Protein AF-A0A2V6F027-F1 (afdb_monomer_lite)

Sequence (253 aa):
MALLVPIPQLTQDGKSSSVLVSEKLITLSCSPVTFADGTPLTILNQPAATFLVYRLLPGGIQQVLDTAAKAWVSPSPSVAPQNLFWNDKENSWQAVIVAIGNKDNSTPAQDIFATSSLTGFPKYAAQCFFTGKDANGAPQSGQSLLSSPVMILAAGQNNLAGLTMDPQPPDPTSAKEIRIFLKNSALVEQGQVMILQDGAGFHVQLVAGGSTVVLSSGGEIVLSPSNGQPVQVNGDIAVSGRVLVGGVQVSVP

Radius of gyration: 27.53 Å; chains: 1; boundin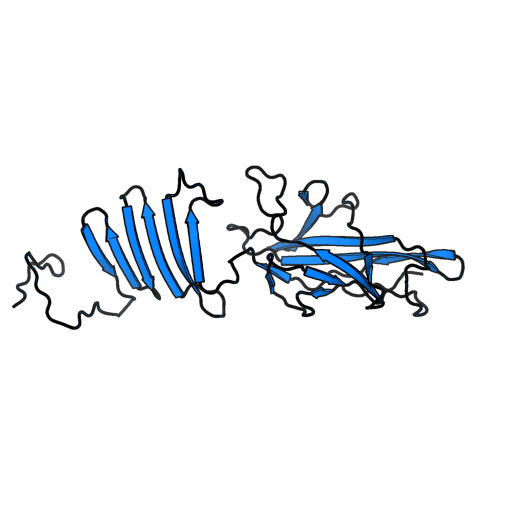g box: 64×39×87 Å

Secondary structure (DSSP, 8-state):
---B-PPPEEEETTEE-SEEETTSPEEEE----B-TTS-B--GGG--EEEEEEEEE-GGG-EEEEETTTTEEE---TTSPPEEPEEETTTTEEEEEE--SS-B-SSSS--BTTPPBTTTBS-EEEEEEEEEEE-TT--EEEEEPPPPPPEEEEPTTTT-SEEEEEESSS--TTT--EEEEEEE-TTS-EEEEEEEEEETTEEEEEEEETTEEEEEETTS-EEEEPPTTPPP---S----SS-EEETTEEE---

pLDDT: mean 88.58, std 8.63, range [48.69, 98.06]

Foldseek 3Di:
DAKDKEAKAWDFPPDGDQEAELQGKIKIWTDQIADPVRHGDAVVQVKFKFKWKWWAFPPRQIWIQQPVQQDTHHDDPPRDTHGWDADPVVRTTMDIDRQPPSWHPDVVTDRSQDADPVGGFIWMWMKMKMWGADPVRDIHIYIYDIHDTHTYHYPPLQPQWDWDWPDPVDDPVDTFKIKTFGHDPVSHTQWIWMWGQDPQGTKIWTDGPQWIWIQGPVRDIDTGGHPPDDDDDDDDDDDPDFDADVNHTDDDD

Structure (mmCIF, N/CA/C/O backbone):
data_AF-A0A2V6F027-F1
#
_entry.id   AF-A0A2V6F027-F1
#
loop_
_atom_site.group_PDB
_atom_site.id
_atom_site.type_symbol
_atom_site.label_atom_id
_atom_site.label_alt_id
_atom_site.label_comp_id
_atom_site.label_asym_id
_atom_site.label_entity_id
_atom_site.label_seq_id
_atom_site.pdbx_PDB_ins_code
_atom_site.Cartn_x
_atom_site.Cartn_y
_atom_site.Cartn_z
_atom_site.occupancy
_atom_site.B_iso_or_equiv
_atom_site.auth_seq_id
_atom_site.auth_comp_id
_atom_site.auth_asym_id
_atom_site.auth_atom_id
_atom_site.pdbx_PDB_model_num
ATOM 1 N N . MET A 1 1 ? -13.457 -5.503 34.238 1.00 61.69 1 MET A N 1
ATOM 2 C CA . MET A 1 1 ? -13.203 -6.676 33.377 1.00 61.69 1 MET A CA 1
ATOM 3 C C . MET A 1 1 ? -12.902 -6.197 31.968 1.00 61.69 1 MET A C 1
ATOM 5 O O . MET A 1 1 ? -13.610 -5.347 31.460 1.00 61.69 1 MET A O 1
ATOM 9 N N . ALA A 1 2 ? -11.841 -6.697 31.342 1.00 90.06 2 ALA A N 1
ATOM 10 C CA . ALA A 1 2 ? -11.422 -6.183 30.040 1.00 90.06 2 ALA A CA 1
ATOM 11 C C . ALA A 1 2 ? -12.464 -6.461 28.938 1.00 90.06 2 ALA A C 1
ATOM 13 O O . ALA A 1 2 ? -13.113 -7.507 28.943 1.00 90.06 2 ALA A O 1
ATOM 14 N N . LEU A 1 3 ? -12.597 -5.526 27.997 1.00 95.56 3 LEU A N 1
ATOM 15 C CA . LEU A 1 3 ? -13.298 -5.759 26.736 1.00 95.56 3 LEU A CA 1
ATOM 16 C C . LEU A 1 3 ? -12.494 -6.757 25.895 1.00 95.56 3 LEU A C 1
ATOM 18 O O . LEU A 1 3 ? -11.267 -6.658 25.801 1.00 95.56 3 LEU A O 1
ATOM 22 N N . LEU A 1 4 ? -13.189 -7.684 25.246 1.00 96.31 4 LEU A N 1
ATOM 23 C CA . LEU A 1 4 ? -12.623 -8.575 24.244 1.00 96.31 4 LEU A CA 1
ATOM 24 C C . LEU A 1 4 ? -12.692 -7.874 22.887 1.00 96.31 4 LEU A C 1
ATOM 26 O O . LEU A 1 4 ? -13.771 -7.684 22.323 1.00 96.31 4 LEU A O 1
ATOM 30 N N . VAL A 1 5 ? -11.527 -7.469 22.382 1.00 96.94 5 VAL A N 1
ATOM 31 C CA . VAL A 1 5 ? -11.389 -6.774 21.098 1.00 96.94 5 VAL A CA 1
ATOM 32 C C . VAL A 1 5 ? -10.763 -7.735 20.078 1.00 96.94 5 VAL A C 1
ATOM 34 O O . VAL A 1 5 ? -9.673 -8.255 20.331 1.00 96.94 5 VAL A O 1
ATOM 37 N N . PRO A 1 6 ? -11.416 -7.993 18.931 1.00 95.81 6 PRO A N 1
ATOM 38 C CA . PRO A 1 6 ? -10.922 -8.944 17.944 1.00 95.81 6 PRO A CA 1
ATOM 39 C C . PRO A 1 6 ? -9.723 -8.381 17.178 1.00 95.81 6 PRO A C 1
ATOM 41 O O . PRO A 1 6 ? -9.478 -7.173 17.165 1.00 95.81 6 PRO A O 1
ATOM 44 N N . ILE A 1 7 ? -8.990 -9.265 16.497 1.00 97.31 7 ILE A N 1
ATOM 45 C CA . ILE A 1 7 ? -7.919 -8.860 15.580 1.00 97.31 7 ILE A CA 1
ATOM 46 C C . ILE A 1 7 ? -8.538 -8.046 14.433 1.00 97.31 7 ILE A C 1
ATOM 48 O O . ILE A 1 7 ? -9.396 -8.584 13.723 1.00 97.31 7 ILE A O 1
ATOM 52 N N . PRO A 1 8 ? -8.108 -6.793 14.202 1.00 97.31 8 PRO A N 1
ATOM 53 C CA . PRO A 1 8 ? -8.717 -5.949 13.188 1.00 97.31 8 PRO A CA 1
ATOM 54 C C . PRO A 1 8 ? -8.444 -6.476 11.784 1.00 97.31 8 PRO A C 1
ATOM 56 O O . PRO A 1 8 ? -7.415 -7.109 11.532 1.00 97.31 8 PRO A O 1
ATOM 59 N N . GLN A 1 9 ? -9.347 -6.179 10.856 1.00 96.25 9 GLN A N 1
ATOM 60 C CA . GLN A 1 9 ? -9.227 -6.576 9.455 1.00 96.25 9 GLN A CA 1
ATOM 61 C C . GLN A 1 9 ? -9.137 -5.342 8.563 1.00 96.25 9 GLN A C 1
ATOM 63 O O . GLN A 1 9 ? -9.987 -4.458 8.642 1.00 96.25 9 GLN A O 1
ATOM 68 N N . LEU A 1 10 ? -8.115 -5.305 7.708 1.00 96.69 10 LEU A N 1
ATOM 69 C CA . LEU A 1 10 ? -7.984 -4.330 6.629 1.00 96.69 10 LEU A CA 1
ATOM 70 C C . LEU A 1 10 ? -8.488 -4.974 5.341 1.00 96.69 10 LEU A C 1
ATOM 72 O O . LEU A 1 10 ? -7.982 -6.012 4.913 1.00 96.69 10 LEU A O 1
ATOM 76 N N . THR A 1 11 ? -9.499 -4.363 4.741 1.00 95.81 11 THR A N 1
ATOM 77 C CA . THR A 1 11 ? -10.170 -4.884 3.551 1.00 95.81 11 THR A CA 1
ATOM 78 C C . THR A 1 11 ? -10.344 -3.795 2.509 1.00 95.81 11 THR A C 1
ATOM 80 O O . THR A 1 11 ? -10.339 -2.605 2.817 1.00 95.81 11 THR A O 1
ATOM 83 N N . GLN A 1 12 ? -10.510 -4.204 1.260 1.00 94.50 12 GLN A N 1
ATOM 84 C CA . GLN A 1 12 ? -10.795 -3.309 0.150 1.00 94.50 12 GLN A CA 1
ATOM 85 C C . GLN A 1 12 ? -11.801 -4.000 -0.767 1.00 94.50 12 GLN A C 1
ATOM 87 O O . GLN A 1 12 ? -11.662 -5.191 -1.048 1.00 94.50 12 GLN A O 1
ATOM 92 N N . ASP A 1 13 ? -12.852 -3.285 -1.170 1.00 91.62 13 ASP A N 1
ATOM 93 C CA . ASP A 1 13 ? -13.991 -3.854 -1.907 1.00 91.62 13 ASP A CA 1
ATOM 94 C C . ASP A 1 13 ? -14.597 -5.098 -1.207 1.00 91.62 13 ASP A C 1
ATOM 96 O O . ASP A 1 13 ? -14.973 -6.080 -1.849 1.00 91.62 13 ASP A O 1
ATOM 100 N N . GLY A 1 14 ? -14.627 -5.086 0.133 1.00 88.25 14 GLY A N 1
ATOM 101 C CA . GLY A 1 14 ? -15.153 -6.177 0.963 1.00 88.25 14 GLY A CA 1
ATOM 102 C C . GLY A 1 14 ? -14.272 -7.431 1.036 1.00 88.25 14 GLY A C 1
ATOM 103 O O . GLY A 1 14 ? -14.725 -8.464 1.524 1.00 88.25 14 GLY A O 1
ATOM 104 N N . LYS A 1 15 ? -13.025 -7.378 0.548 1.00 89.81 15 LYS A N 1
ATOM 105 C CA . LYS A 1 15 ? -12.100 -8.521 0.540 1.00 89.81 15 LYS A CA 1
ATOM 106 C C . LYS A 1 15 ? -10.840 -8.234 1.350 1.00 89.81 15 LYS A C 1
ATOM 108 O O . LYS A 1 15 ? -10.238 -7.169 1.214 1.00 89.81 15 LYS A O 1
ATOM 113 N N . SER A 1 16 ? -10.414 -9.210 2.148 1.00 90.00 16 SER A N 1
ATOM 114 C CA . SER A 1 16 ? -9.088 -9.210 2.773 1.00 90.00 16 SER A CA 1
ATOM 115 C C . SER A 1 16 ? -8.024 -9.585 1.743 1.00 90.00 16 SER A C 1
ATOM 117 O O . SER A 1 16 ? -8.219 -10.494 0.936 1.00 90.00 16 SER A O 1
ATOM 119 N N . SER A 1 17 ? -6.884 -8.904 1.782 1.00 89.12 17 SER A N 1
ATOM 120 C CA . SER A 1 17 ? -5.735 -9.185 0.921 1.00 89.12 17 SER A CA 1
ATOM 121 C C . SER A 1 17 ? -4.448 -8.799 1.640 1.00 89.12 17 SER A C 1
ATOM 123 O O . SER A 1 17 ? -4.431 -7.856 2.428 1.00 89.12 17 SER A O 1
ATOM 125 N N . SER A 1 18 ? -3.355 -9.502 1.346 1.00 89.00 18 SER A N 1
ATOM 126 C CA . SER A 1 18 ? -2.011 -9.107 1.786 1.00 89.00 18 SER A CA 1
ATOM 127 C C . SER A 1 18 ? -1.456 -7.918 0.992 1.00 89.00 18 SER A C 1
ATOM 129 O O . SER A 1 18 ? -0.445 -7.341 1.390 1.00 89.00 18 SER A O 1
ATOM 131 N N . VAL A 1 19 ? -2.112 -7.548 -0.113 1.00 89.00 19 VAL A N 1
ATOM 132 C CA . VAL A 1 19 ? -1.766 -6.420 -0.984 1.00 89.00 19 VAL A CA 1
ATOM 133 C C . VAL A 1 19 ? -3.026 -5.614 -1.302 1.00 89.00 19 VAL A C 1
ATOM 135 O O . VAL A 1 19 ? -3.991 -6.142 -1.857 1.00 89.00 19 VAL A O 1
ATOM 138 N N . LEU A 1 20 ? -3.001 -4.334 -0.955 1.00 91.75 20 LEU A N 1
ATOM 139 C CA . LEU A 1 20 ? -4.036 -3.331 -1.195 1.00 91.75 20 LEU A CA 1
ATOM 140 C C . LEU A 1 20 ? -3.488 -2.261 -2.148 1.00 91.75 20 LEU A C 1
ATOM 142 O O . LEU A 1 20 ? -2.278 -2.193 -2.374 1.00 91.75 20 LEU A O 1
ATOM 146 N N . VAL A 1 21 ? -4.357 -1.420 -2.711 1.00 89.88 21 VAL A N 1
ATOM 147 C CA . VAL A 1 21 ? -3.935 -0.340 -3.625 1.00 89.88 21 VAL A CA 1
ATOM 148 C C . VAL A 1 21 ? -4.387 1.011 -3.096 1.00 89.88 21 VAL A C 1
ATOM 150 O O . VAL A 1 21 ? -5.512 1.149 -2.622 1.00 89.88 21 VAL A O 1
ATOM 153 N N . SER A 1 22 ? -3.517 2.017 -3.173 1.00 89.12 22 SER A N 1
ATOM 154 C CA . SER A 1 22 ? -3.757 3.315 -2.537 1.00 89.12 22 SER A CA 1
ATOM 155 C C . SER A 1 22 ? -4.905 4.108 -3.162 1.00 89.12 22 SER A C 1
ATOM 157 O O . SER A 1 22 ? -5.485 4.967 -2.502 1.00 89.12 22 SER A O 1
ATOM 159 N N . GLU A 1 23 ? -5.249 3.797 -4.414 1.00 87.06 23 GLU A N 1
ATOM 160 C CA . GLU A 1 23 ? -6.291 4.448 -5.216 1.00 87.06 23 GLU A CA 1
ATOM 161 C C . GLU A 1 23 ? -7.721 4.118 -4.760 1.00 87.06 23 GLU A C 1
ATOM 163 O O . GLU A 1 23 ? -8.673 4.735 -5.236 1.00 87.06 23 GLU A O 1
ATOM 168 N N . LYS A 1 24 ? -7.900 3.149 -3.853 1.00 90.75 24 LYS A N 1
ATOM 169 C CA . LYS A 1 24 ? -9.213 2.776 -3.314 1.00 90.75 24 LYS A CA 1
ATOM 170 C C . LYS A 1 24 ? -9.271 2.955 -1.801 1.00 90.75 24 LYS A C 1
ATOM 172 O O . LYS A 1 24 ? -8.257 3.014 -1.111 1.00 90.75 24 LYS A O 1
ATOM 177 N N . LEU A 1 25 ? -10.497 3.010 -1.288 1.00 93.31 25 LEU A N 1
ATOM 178 C CA . LEU A 1 25 ? -10.761 3.083 0.144 1.00 93.31 25 LEU A CA 1
ATOM 179 C C . LEU A 1 25 ? -10.387 1.764 0.824 1.00 93.31 25 LEU A C 1
ATOM 181 O O . LEU A 1 25 ? -10.873 0.702 0.435 1.00 93.31 25 LEU A O 1
ATOM 185 N N . ILE A 1 26 ? -9.574 1.845 1.875 1.00 95.62 26 ILE A N 1
ATOM 186 C CA . ILE A 1 26 ? -9.247 0.703 2.726 1.00 95.62 26 ILE A CA 1
ATOM 187 C C . ILE A 1 26 ? -10.151 0.771 3.956 1.00 95.62 26 ILE A C 1
ATOM 189 O O . ILE A 1 26 ? -10.114 1.739 4.710 1.00 95.62 26 ILE A O 1
ATOM 193 N N . THR A 1 27 ? -10.967 -0.255 4.165 1.00 96.94 27 THR A N 1
ATOM 194 C CA . THR A 1 27 ? -11.848 -0.360 5.331 1.00 96.94 27 THR A CA 1
ATOM 195 C C . THR A 1 27 ? -11.138 -1.126 6.436 1.00 96.94 27 THR A C 1
ATOM 197 O O . THR A 1 27 ? -10.736 -2.274 6.244 1.00 96.94 27 THR A O 1
ATOM 200 N N . LEU A 1 28 ? -10.998 -0.494 7.598 1.00 97.56 28 LEU A N 1
ATOM 201 C CA . LEU A 1 28 ? -10.602 -1.130 8.847 1.00 97.56 28 LEU A CA 1
ATOM 202 C C . LEU A 1 28 ? -11.863 -1.556 9.597 1.00 97.56 28 LEU A C 1
ATOM 204 O O . LEU A 1 28 ? -12.716 -0.715 9.856 1.00 97.56 28 LEU A O 1
ATOM 208 N N . SER A 1 29 ? -11.960 -2.825 9.985 1.00 96.44 29 SER A N 1
ATOM 209 C CA . SER A 1 29 ? -13.024 -3.336 10.857 1.00 96.44 29 SER A CA 1
ATOM 210 C C . SER A 1 29 ? -12.442 -3.871 12.162 1.00 96.44 29 SER A C 1
ATOM 212 O O . SER A 1 29 ? -11.478 -4.640 12.144 1.00 96.44 29 SER A O 1
ATOM 214 N N . CYS A 1 30 ? -13.033 -3.472 13.290 1.00 94.69 30 CYS A N 1
ATOM 215 C CA . CYS A 1 30 ? -12.631 -3.877 14.639 1.00 94.69 30 CYS A CA 1
ATOM 216 C C . CYS A 1 30 ? -13.836 -4.471 15.390 1.00 94.69 30 CYS A C 1
ATOM 218 O O . CYS A 1 30 ? -14.246 -3.951 16.424 1.00 94.69 30 CYS A O 1
ATOM 220 N N . SER A 1 31 ? -14.497 -5.495 14.846 1.00 90.88 31 SER A N 1
ATOM 221 C CA . SER A 1 31 ? -15.742 -6.041 15.413 1.00 90.88 31 SER A CA 1
ATOM 222 C C . SER A 1 31 ? -15.902 -7.550 15.208 1.00 90.88 31 SER A C 1
ATOM 224 O O . SER A 1 31 ? -15.275 -8.097 14.302 1.00 90.88 31 SER A O 1
ATOM 226 N N . PRO A 1 32 ? -16.724 -8.228 16.037 1.00 93.12 32 PRO A N 1
ATOM 227 C CA . PRO A 1 32 ? -17.480 -7.685 17.176 1.00 93.12 32 PRO A CA 1
ATOM 228 C C . PRO A 1 32 ? -16.599 -7.446 18.413 1.00 93.12 32 PRO A C 1
ATOM 230 O O . PRO A 1 32 ? -15.760 -8.277 18.746 1.00 93.12 32 PRO A O 1
ATOM 233 N N . VAL A 1 33 ? -16.810 -6.329 19.114 1.00 96.00 33 VAL A N 1
ATOM 234 C CA . VAL A 1 33 ? -16.219 -6.081 20.443 1.00 96.00 33 VAL A CA 1
ATOM 235 C C . VAL A 1 33 ? -17.228 -6.502 21.495 1.00 96.00 33 VAL A C 1
ATOM 237 O O . VAL A 1 33 ? -18.401 -6.150 21.382 1.00 96.00 33 VAL A O 1
ATOM 240 N N . THR A 1 34 ? -16.793 -7.244 22.510 1.00 96.25 34 THR A N 1
ATOM 241 C CA . THR A 1 34 ? -17.695 -7.760 23.549 1.00 96.25 34 THR A CA 1
ATOM 242 C C . THR A 1 34 ? -17.175 -7.488 24.953 1.00 96.25 34 THR A C 1
ATOM 244 O O . THR A 1 34 ? -15.972 -7.360 25.186 1.00 96.25 34 THR A O 1
ATOM 247 N N . PHE A 1 35 ? -18.095 -7.384 25.905 1.00 94.94 35 PHE A N 1
ATOM 248 C CA . PHE A 1 35 ? -17.790 -7.512 27.324 1.00 94.94 35 PHE A CA 1
ATOM 249 C C . PHE A 1 35 ? -17.453 -8.975 27.658 1.00 94.94 35 PHE A C 1
ATOM 251 O O . PHE A 1 35 ? -17.686 -9.882 26.860 1.00 94.94 35 PHE A O 1
ATOM 258 N N . ALA A 1 36 ? -16.909 -9.224 28.851 1.00 91.94 36 ALA A N 1
ATOM 259 C CA . ALA A 1 36 ? -16.524 -10.573 29.280 1.00 91.94 36 ALA A CA 1
ATOM 260 C C . ALA A 1 36 ? -17.706 -11.563 29.361 1.00 91.94 36 ALA A C 1
ATOM 262 O O . ALA A 1 36 ? -17.497 -12.771 29.300 1.00 91.94 36 ALA A O 1
ATOM 263 N N . ASP A 1 37 ? -18.933 -11.055 29.486 1.00 90.94 37 ASP A N 1
ATOM 264 C CA . ASP A 1 37 ? -20.174 -11.834 29.470 1.00 90.94 37 ASP A CA 1
ATOM 265 C C . ASP A 1 37 ? -20.702 -12.122 28.048 1.00 90.94 37 ASP A C 1
ATOM 267 O O . ASP A 1 37 ? -21.730 -12.777 27.891 1.00 90.94 37 ASP A O 1
ATOM 271 N N . GLY A 1 38 ? -20.005 -11.647 27.009 1.00 91.56 38 GLY A N 1
ATOM 272 C CA . GLY A 1 38 ? -20.383 -11.800 25.605 1.00 91.56 38 GLY A CA 1
ATOM 273 C C . GLY A 1 38 ? -21.321 -10.714 25.071 1.00 91.56 38 GLY A C 1
ATOM 274 O O . GLY A 1 38 ? -21.604 -10.705 23.873 1.00 91.56 38 GLY A O 1
ATOM 275 N N . THR A 1 39 ? -21.777 -9.773 25.904 1.00 93.06 39 THR A N 1
ATOM 276 C CA . THR A 1 39 ? -22.620 -8.656 25.457 1.00 93.06 39 THR A CA 1
ATOM 277 C C . THR A 1 39 ? -21.843 -7.783 24.462 1.00 93.06 39 THR A C 1
ATOM 279 O O . THR A 1 39 ? -20.685 -7.451 24.730 1.00 93.06 39 THR A O 1
ATOM 282 N N . PRO A 1 40 ? -22.421 -7.383 23.315 1.00 93.25 40 PRO A N 1
ATOM 283 C CA . PRO A 1 40 ? -21.727 -6.537 22.351 1.00 93.25 40 PRO A CA 1
ATOM 284 C C . PRO A 1 40 ? -21.542 -5.112 22.878 1.00 93.25 40 PRO A C 1
ATOM 286 O O . PRO A 1 40 ? -22.452 -4.517 23.456 1.00 93.25 40 PRO A O 1
ATOM 289 N N . LEU A 1 41 ? -20.369 -4.538 22.620 1.00 94.56 41 LEU A N 1
ATOM 290 C CA . LEU A 1 41 ? -20.113 -3.120 22.829 1.00 94.56 41 LEU A CA 1
ATOM 291 C C . LEU A 1 41 ? -20.656 -2.322 21.638 1.00 94.56 41 LEU A C 1
ATOM 293 O O . LEU A 1 41 ? -20.119 -2.387 20.529 1.00 94.56 41 LEU A O 1
ATOM 297 N N . THR A 1 42 ? -21.693 -1.529 21.888 1.00 92.69 42 THR A N 1
ATOM 298 C CA . THR A 1 42 ? -22.364 -0.689 20.884 1.00 92.69 42 THR A CA 1
ATOM 299 C C . THR A 1 42 ? -22.288 0.789 21.266 1.00 92.69 42 THR A C 1
ATOM 301 O O . THR A 1 42 ? -21.777 1.148 22.329 1.00 92.69 42 THR A O 1
ATOM 304 N N . ILE A 1 43 ? -22.836 1.672 20.427 1.00 92.94 43 ILE A N 1
ATOM 305 C CA . ILE A 1 43 ? -22.930 3.113 20.715 1.00 92.94 43 ILE A CA 1
ATOM 306 C C . ILE A 1 43 ? -23.678 3.430 22.022 1.00 92.94 43 ILE A C 1
ATOM 308 O O . ILE A 1 43 ? -23.395 4.443 22.661 1.00 92.94 43 ILE A O 1
ATOM 312 N N . LEU A 1 44 ? -24.589 2.555 22.464 1.00 91.38 44 LEU A N 1
ATOM 313 C CA . LEU A 1 44 ? -25.379 2.751 23.686 1.00 91.38 44 LEU A CA 1
ATOM 314 C C . LEU A 1 44 ? -24.517 2.716 24.956 1.00 91.38 44 LEU A C 1
ATOM 316 O O . LEU A 1 44 ? -24.890 3.289 25.976 1.00 91.38 44 LEU A O 1
ATOM 320 N N . ASN A 1 45 ? -23.338 2.095 24.885 1.00 91.06 45 ASN A N 1
ATOM 321 C CA . ASN A 1 45 ? -22.406 1.963 26.003 1.00 91.06 45 ASN A CA 1
ATOM 322 C C . ASN A 1 45 ? -21.504 3.199 26.205 1.00 91.06 45 ASN A C 1
ATOM 324 O O . ASN A 1 45 ? -20.575 3.138 27.014 1.00 91.06 45 ASN A O 1
ATOM 328 N N . GLN A 1 46 ? -21.752 4.295 25.468 1.00 85.81 46 GLN A N 1
ATOM 329 C CA . GLN A 1 46 ? -20.929 5.517 25.426 1.00 85.81 46 GLN A CA 1
ATOM 330 C C . GLN A 1 46 ? -19.423 5.244 25.223 1.00 85.81 46 GLN A C 1
ATOM 332 O O . GLN A 1 46 ? -18.603 5.726 26.012 1.00 85.81 46 GLN A O 1
ATOM 337 N N . PRO A 1 47 ? -19.029 4.441 24.221 1.00 89.31 47 PRO A N 1
ATOM 338 C CA . PRO A 1 47 ? -17.641 4.039 24.087 1.00 89.31 47 PRO A CA 1
ATOM 339 C C . PRO A 1 47 ? -16.753 5.146 23.515 1.00 89.31 47 PRO A C 1
ATOM 341 O O . PRO A 1 47 ? -17.199 5.958 22.704 1.00 89.31 47 PRO A O 1
ATOM 344 N N . ALA A 1 48 ? -15.464 5.116 23.862 1.00 95.19 48 ALA A N 1
ATOM 345 C CA . ALA A 1 48 ? -14.428 5.704 23.018 1.00 95.19 48 ALA A CA 1
ATOM 346 C C . ALA A 1 48 ? -13.815 4.580 22.177 1.00 95.19 48 ALA A C 1
ATOM 348 O O . ALA A 1 48 ? -13.207 3.660 22.724 1.00 95.19 48 ALA A O 1
ATOM 349 N N . ALA A 1 49 ? -14.006 4.640 20.861 1.00 97.12 49 ALA A N 1
ATOM 350 C CA . ALA A 1 49 ? -13.521 3.650 19.907 1.00 97.12 49 ALA A CA 1
ATOM 351 C C . ALA A 1 49 ? -12.469 4.299 19.007 1.00 97.12 49 ALA A C 1
ATOM 353 O O . ALA A 1 49 ? -12.777 5.229 18.260 1.00 97.12 49 ALA A O 1
ATOM 354 N N . THR A 1 50 ? -11.224 3.838 19.090 1.00 97.88 50 THR A N 1
ATOM 355 C CA . THR A 1 50 ? -10.102 4.454 18.379 1.00 97.88 50 THR A CA 1
ATOM 356 C C . THR A 1 50 ? -9.147 3.420 17.787 1.00 97.88 50 THR A C 1
ATOM 358 O O . THR A 1 50 ? -9.220 2.230 18.094 1.00 97.88 50 THR A O 1
ATOM 361 N N . PHE A 1 51 ? -8.254 3.852 16.898 1.00 98.06 51 PHE A N 1
ATOM 362 C CA . PHE A 1 51 ? -7.255 2.995 16.273 1.00 98.06 51 PHE A CA 1
ATOM 363 C C . PHE A 1 51 ? -5.932 3.720 16.013 1.00 98.06 51 PHE A C 1
ATOM 365 O O . PHE A 1 51 ? -5.870 4.945 15.895 1.00 98.06 51 PHE A O 1
ATOM 372 N N . LEU A 1 52 ? -4.867 2.932 15.888 1.00 97.62 52 LEU A N 1
ATOM 373 C CA . LEU A 1 52 ? -3.557 3.365 15.413 1.00 97.62 52 LEU A CA 1
ATOM 374 C C . LEU A 1 52 ? -3.163 2.549 14.184 1.00 97.62 52 LEU A C 1
ATOM 376 O O . LEU A 1 52 ? -3.464 1.357 14.092 1.00 97.62 52 LEU A O 1
ATOM 380 N N . VAL A 1 53 ? -2.465 3.198 13.253 1.00 96.75 53 VAL A N 1
ATOM 381 C CA . VAL A 1 53 ? -1.849 2.546 12.093 1.00 96.75 53 VAL A CA 1
ATOM 382 C C . VAL A 1 53 ? -0.355 2.472 12.329 1.00 96.75 53 VAL A C 1
ATOM 384 O O . VAL A 1 53 ? 0.281 3.463 12.687 1.00 96.75 53 VAL A O 1
ATOM 387 N N . TYR A 1 54 ? 0.204 1.299 12.083 1.00 95.81 54 TYR A N 1
ATOM 388 C CA . TYR A 1 54 ? 1.616 1.019 12.214 1.00 95.81 54 TYR A CA 1
ATOM 389 C C . TYR A 1 54 ? 2.238 0.729 10.860 1.00 95.81 54 TYR A C 1
ATOM 391 O O . TYR A 1 54 ? 1.662 0.012 10.044 1.00 95.81 54 TYR A O 1
ATOM 399 N N . ARG A 1 55 ? 3.444 1.251 10.659 1.00 93.12 55 ARG A N 1
ATOM 400 C CA . ARG A 1 55 ? 4.356 0.887 9.582 1.00 93.12 55 ARG A CA 1
ATOM 401 C C . ARG A 1 55 ? 5.395 -0.077 10.140 1.00 93.12 55 ARG A C 1
ATOM 403 O O . ARG A 1 55 ? 6.095 0.242 11.099 1.00 93.12 55 ARG A O 1
ATOM 410 N N . LEU A 1 56 ? 5.474 -1.254 9.537 1.00 91.81 56 LEU A N 1
ATOM 411 C CA . LEU A 1 56 ? 6.385 -2.337 9.880 1.00 91.81 56 LEU A CA 1
ATOM 412 C C . LEU A 1 56 ? 7.519 -2.352 8.853 1.00 91.81 56 LEU A C 1
ATOM 414 O O . LEU A 1 56 ? 7.293 -2.566 7.657 1.00 91.81 56 LEU A O 1
ATOM 418 N N . LEU A 1 57 ? 8.731 -2.097 9.329 1.00 86.25 57 LEU A N 1
ATOM 419 C CA . LEU A 1 57 ? 9.947 -2.030 8.530 1.00 86.25 57 LEU A CA 1
ATOM 420 C C . LEU A 1 57 ? 10.804 -3.295 8.734 1.00 86.25 57 LEU A C 1
ATOM 422 O O . LEU A 1 57 ? 10.638 -4.014 9.727 1.00 86.25 57 LEU A O 1
ATOM 426 N N . PRO A 1 58 ? 11.740 -3.585 7.810 1.00 80.31 58 PRO A N 1
ATOM 427 C CA . PRO A 1 58 ? 12.732 -4.639 8.005 1.00 80.31 58 PRO A CA 1
ATOM 428 C C . PRO A 1 58 ? 13.486 -4.494 9.336 1.00 80.31 58 PRO A C 1
ATOM 430 O O . PRO A 1 58 ? 13.666 -3.392 9.851 1.00 80.31 58 PRO A O 1
ATOM 433 N N . GLY A 1 59 ? 13.925 -5.618 9.906 1.00 80.62 59 GLY A N 1
ATOM 434 C CA . GLY A 1 59 ? 14.625 -5.631 11.198 1.00 80.62 59 GLY A CA 1
ATOM 435 C C . GLY A 1 59 ? 13.714 -5.494 12.424 1.00 80.62 59 GLY A C 1
ATOM 436 O O . GLY A 1 59 ? 14.213 -5.270 13.520 1.00 80.62 59 GLY A O 1
ATOM 437 N N . GLY A 1 60 ? 12.391 -5.625 12.258 1.00 82.38 60 GLY A N 1
ATOM 438 C CA . GLY A 1 60 ? 11.426 -5.572 13.364 1.00 82.38 60 GLY A CA 1
ATOM 439 C C . GLY A 1 60 ? 11.124 -4.157 13.861 1.00 82.38 60 GLY A C 1
ATOM 440 O O . GLY A 1 60 ? 10.475 -3.993 14.891 1.00 82.38 60 GLY A O 1
ATOM 441 N N . ILE A 1 61 ? 11.579 -3.133 13.136 1.00 87.00 61 ILE A N 1
ATOM 442 C CA . ILE A 1 61 ? 11.314 -1.737 13.474 1.00 87.00 61 ILE A CA 1
ATOM 443 C C . ILE A 1 61 ? 9.842 -1.437 13.187 1.00 87.00 61 ILE A C 1
ATOM 445 O O . ILE A 1 61 ? 9.346 -1.645 12.079 1.00 87.00 61 ILE A O 1
ATOM 449 N N . GLN A 1 62 ? 9.156 -0.903 14.191 1.00 92.44 62 GLN A N 1
ATOM 450 C CA . GLN A 1 62 ? 7.771 -0.466 14.097 1.00 92.44 62 GLN A CA 1
ATOM 451 C C . GLN A 1 62 ? 7.711 1.045 14.272 1.00 92.44 62 GLN A C 1
ATOM 453 O O . GLN A 1 62 ? 8.383 1.608 15.132 1.00 92.44 62 GLN A O 1
ATOM 458 N N . GLN A 1 63 ? 6.887 1.691 13.459 1.00 94.38 63 GLN A N 1
ATOM 459 C CA . GLN A 1 63 ? 6.537 3.099 13.579 1.00 94.38 63 GLN A CA 1
ATOM 460 C C . GLN A 1 63 ? 5.026 3.231 13.604 1.00 94.38 63 GLN A C 1
ATOM 462 O O . GLN A 1 63 ? 4.322 2.388 13.057 1.00 94.38 63 GLN A O 1
ATOM 467 N N . VAL A 1 64 ? 4.525 4.281 14.233 1.00 96.06 64 VAL A N 1
ATOM 468 C CA . VAL A 1 64 ? 3.103 4.608 14.287 1.00 96.06 64 VAL A CA 1
ATOM 469 C C . VAL A 1 64 ? 2.855 5.892 13.507 1.00 96.06 64 VAL A C 1
ATOM 471 O O . VAL A 1 64 ? 3.712 6.777 13.470 1.00 96.06 64 VAL A O 1
ATOM 474 N N . LEU A 1 65 ? 1.709 5.969 12.838 1.00 94.69 65 LEU A N 1
ATOM 475 C CA . LEU A 1 65 ? 1.304 7.173 12.132 1.00 94.69 65 LEU A CA 1
ATOM 476 C C . LEU A 1 65 ? 0.821 8.215 13.140 1.00 94.69 65 LEU A C 1
ATOM 478 O O . LEU A 1 65 ? -0.251 8.059 13.724 1.00 94.69 65 LEU A O 1
ATOM 482 N N . ASP A 1 66 ? 1.581 9.295 13.291 1.00 94.62 66 ASP A N 1
ATOM 483 C CA . ASP A 1 66 ? 1.080 10.520 13.897 1.00 94.62 66 ASP A CA 1
ATOM 484 C C . ASP A 1 66 ? 0.384 11.336 12.805 1.00 94.62 66 ASP A C 1
ATOM 486 O O . ASP A 1 66 ? 1.018 11.919 11.920 1.00 94.62 66 ASP A O 1
ATOM 490 N N . THR A 1 67 ? -0.946 11.328 12.838 1.00 91.50 67 THR A N 1
ATOM 491 C CA . THR A 1 67 ? -1.766 12.021 11.837 1.00 91.50 67 THR A CA 1
ATOM 492 C C . THR A 1 67 ? -1.718 13.537 11.977 1.00 91.50 67 THR A C 1
ATOM 494 O O . THR A 1 67 ? -1.807 14.231 10.964 1.00 91.50 67 THR A O 1
ATOM 497 N N . ALA A 1 68 ? -1.525 14.059 13.191 1.00 90.69 68 ALA A N 1
ATOM 498 C CA . ALA A 1 68 ? -1.409 15.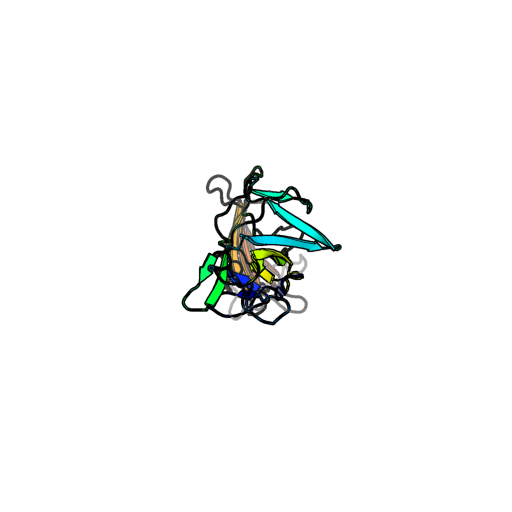493 13.430 1.00 90.69 68 ALA A CA 1
ATOM 499 C C . ALA A 1 68 ? -0.056 16.012 12.928 1.00 90.69 68 ALA A C 1
ATOM 501 O O . ALA A 1 68 ? 0.003 17.018 12.221 1.00 90.69 68 ALA A O 1
ATOM 502 N N . ALA A 1 69 ? 1.022 15.280 13.222 1.00 91.19 69 ALA A N 1
ATOM 503 C CA . ALA A 1 69 ? 2.359 15.589 12.722 1.00 91.19 69 ALA A CA 1
ATOM 504 C C . ALA A 1 69 ? 2.579 15.179 11.254 1.00 91.19 69 ALA A C 1
ATOM 506 O O . ALA A 1 69 ? 3.616 15.524 10.687 1.00 91.19 69 ALA A O 1
ATOM 507 N N . LYS A 1 70 ? 1.632 14.446 10.647 1.00 91.81 70 LYS A N 1
ATOM 508 C CA . LYS A 1 70 ? 1.727 13.839 9.306 1.00 91.81 70 LYS A CA 1
ATOM 509 C C . LYS A 1 70 ? 3.058 13.115 9.095 1.00 91.81 70 LYS A C 1
ATOM 511 O O . LYS A 1 70 ? 3.762 13.355 8.116 1.00 91.81 70 LYS A O 1
ATOM 516 N N . ALA A 1 71 ? 3.426 12.264 10.045 1.00 91.94 71 ALA A N 1
ATOM 517 C CA . ALA A 1 71 ? 4.721 11.600 10.046 1.00 91.94 71 ALA A CA 1
ATOM 518 C C . ALA A 1 71 ? 4.652 10.206 10.672 1.00 91.94 71 ALA A C 1
ATOM 520 O O . ALA A 1 71 ? 3.822 9.915 11.534 1.00 91.94 71 ALA A O 1
ATOM 521 N N . TRP A 1 72 ? 5.581 9.348 10.257 1.00 92.00 72 TRP A N 1
ATOM 522 C CA . TRP A 1 72 ? 5.838 8.077 10.922 1.00 92.00 72 TRP A CA 1
ATOM 523 C C . TRP A 1 72 ? 6.830 8.291 12.058 1.00 92.00 72 TRP A C 1
ATOM 525 O O . TRP A 1 72 ? 7.979 8.660 11.819 1.00 92.00 72 TRP A O 1
ATOM 535 N N . VAL A 1 73 ? 6.392 8.027 13.284 1.00 93.88 73 VAL A N 1
ATOM 536 C CA . VAL A 1 73 ? 7.186 8.238 14.500 1.00 93.88 73 VAL A CA 1
ATOM 537 C C . VAL A 1 73 ? 7.381 6.928 15.255 1.00 93.88 73 VAL A C 1
ATOM 539 O O . VAL A 1 73 ? 6.683 5.941 15.010 1.00 93.88 73 VAL A O 1
ATOM 542 N N . SER A 1 74 ? 8.341 6.886 16.175 1.00 94.12 74 SER A N 1
ATOM 543 C CA . SER A 1 74 ? 8.489 5.738 17.074 1.00 94.12 74 SER A CA 1
ATOM 544 C C . SER A 1 74 ? 7.227 5.563 17.936 1.00 94.12 74 SER A C 1
ATOM 546 O O . SER A 1 74 ? 6.682 6.567 18.402 1.00 94.12 74 SER A O 1
ATOM 548 N N . PRO A 1 75 ? 6.749 4.326 18.176 1.00 92.50 75 PRO A N 1
ATOM 549 C CA . PRO A 1 75 ? 5.575 4.076 19.003 1.00 92.50 75 PRO A CA 1
ATOM 550 C C . PRO A 1 75 ? 5.737 4.686 20.397 1.00 92.50 75 PRO A C 1
ATOM 552 O O . PRO A 1 75 ? 6.699 4.396 21.105 1.00 92.50 75 PRO A O 1
ATOM 555 N N . SER A 1 76 ? 4.785 5.532 20.783 1.00 90.94 76 SER A N 1
ATOM 556 C CA . SER A 1 76 ? 4.746 6.215 22.075 1.00 90.94 76 SER A CA 1
ATOM 557 C C . SER A 1 76 ? 3.289 6.367 22.524 1.00 90.94 76 SER A C 1
ATOM 559 O O . SER A 1 76 ? 2.431 6.607 21.671 1.00 90.94 76 SER A O 1
ATOM 561 N N . PRO A 1 77 ? 2.989 6.307 23.837 1.00 87.06 77 PRO A N 1
ATOM 562 C CA . PRO A 1 77 ? 1.654 6.597 24.370 1.00 87.06 77 PRO A CA 1
ATOM 563 C C . PRO A 1 77 ? 1.131 8.005 24.043 1.00 87.06 77 PRO A C 1
ATOM 565 O O . PRO A 1 77 ? -0.060 8.259 24.178 1.00 87.06 77 PRO A O 1
ATOM 568 N N . SER A 1 78 ? 2.010 8.929 23.641 1.00 88.31 78 SER A N 1
ATOM 569 C CA . SER A 1 78 ? 1.652 10.309 23.295 1.00 88.31 78 SER A CA 1
ATOM 570 C C . SER A 1 78 ? 1.025 10.464 21.908 1.00 88.31 78 SER A C 1
ATOM 572 O O . SER A 1 78 ? 0.515 11.538 21.599 1.00 88.31 78 SER A O 1
ATOM 574 N N . VAL A 1 79 ? 1.098 9.440 21.051 1.00 93.62 79 VAL A N 1
ATOM 575 C CA . VAL A 1 79 ? 0.547 9.520 19.694 1.00 93.62 79 VAL A CA 1
ATOM 576 C C . VAL A 1 79 ? -0.969 9.402 19.768 1.00 93.62 79 VAL A C 1
ATOM 578 O O . VAL A 1 79 ? -1.503 8.386 20.215 1.00 93.62 79 VAL A O 1
ATOM 581 N N . ALA A 1 80 ? -1.662 10.456 19.340 1.00 93.38 80 ALA A N 1
ATOM 582 C CA . ALA A 1 80 ? -3.114 10.515 19.395 1.00 93.38 80 ALA A CA 1
ATOM 583 C C . ALA A 1 80 ? -3.737 9.481 18.435 1.00 93.38 80 ALA A C 1
ATOM 585 O O . ALA A 1 80 ? -3.423 9.492 17.239 1.00 93.38 80 ALA A O 1
ATOM 586 N N . PRO A 1 81 ? -4.622 8.594 18.924 1.00 95.12 81 PRO A N 1
ATOM 587 C CA . PRO A 1 81 ? -5.285 7.625 18.072 1.00 95.12 81 PRO A CA 1
ATOM 588 C C . PRO A 1 81 ? -6.403 8.283 17.255 1.00 95.12 81 PRO A C 1
ATOM 590 O O . PRO A 1 81 ? -6.950 9.324 17.618 1.00 95.12 81 PRO A O 1
ATOM 593 N N . GLN A 1 82 ? -6.744 7.658 16.135 1.00 96.31 82 GLN A N 1
ATOM 594 C CA . GLN A 1 82 ? -7.820 8.093 15.246 1.00 96.31 82 GLN A CA 1
ATOM 595 C C . GLN A 1 82 ? -9.149 7.472 15.673 1.00 96.31 82 GLN A C 1
ATOM 597 O O . GLN A 1 82 ? -9.162 6.390 16.250 1.00 96.31 82 GLN A O 1
ATOM 602 N N . ASN A 1 83 ? -10.274 8.116 15.371 1.00 96.62 83 ASN A N 1
ATOM 603 C CA . ASN A 1 83 ? -11.590 7.612 15.768 1.00 96.62 83 ASN A CA 1
ATOM 604 C C . ASN A 1 83 ? -12.097 6.513 14.826 1.00 96.62 83 ASN A C 1
ATOM 606 O O . ASN A 1 83 ? -11.984 6.623 13.606 1.00 96.62 83 ASN A O 1
ATOM 610 N N . LEU A 1 84 ? -12.719 5.491 15.408 1.00 97.56 84 LEU A N 1
ATOM 611 C CA . LEU A 1 84 ? -13.605 4.568 14.705 1.00 97.56 84 LEU A CA 1
ATOM 612 C C . LEU A 1 84 ? -15.029 5.141 14.712 1.00 97.56 84 LEU A C 1
ATOM 614 O O . LEU A 1 84 ? -15.419 5.857 15.635 1.00 97.56 84 LEU A O 1
ATOM 618 N N . PHE A 1 85 ? -15.824 4.796 13.706 1.00 95.69 85 PHE A N 1
ATOM 619 C CA . PHE A 1 85 ? -17.254 5.081 13.647 1.00 95.69 85 PHE A CA 1
ATOM 620 C C . PHE A 1 85 ? -18.063 3.783 13.702 1.00 95.69 85 PHE A C 1
ATOM 622 O O . PHE A 1 85 ? -17.572 2.708 13.361 1.00 95.69 85 PHE A O 1
ATOM 629 N N . TRP A 1 86 ? -19.314 3.882 14.142 1.00 95.81 86 TRP A N 1
ATOM 630 C CA . TRP A 1 86 ? -20.246 2.760 14.147 1.00 95.81 86 TRP A CA 1
ATOM 631 C C . TRP A 1 86 ? -20.994 2.680 12.813 1.00 95.81 86 TRP A C 1
ATOM 633 O O . TRP A 1 86 ? -21.535 3.679 12.340 1.00 95.81 86 TRP A O 1
ATOM 643 N N . ASN A 1 87 ? -21.018 1.498 12.203 1.00 94.12 87 ASN A N 1
ATOM 644 C CA . ASN A 1 87 ? -21.788 1.190 11.005 1.00 94.12 87 ASN A CA 1
ATOM 645 C C . ASN A 1 87 ? -23.048 0.410 11.405 1.00 94.12 87 ASN A C 1
ATOM 647 O O . ASN A 1 87 ? -22.977 -0.789 11.673 1.00 94.12 87 ASN A O 1
ATOM 651 N N . ASP A 1 88 ? -24.203 1.082 11.408 1.00 91.19 88 ASP A N 1
ATOM 652 C CA . ASP A 1 88 ? -25.491 0.488 11.801 1.00 91.19 88 ASP A CA 1
ATOM 653 C C . ASP A 1 88 ? -25.941 -0.664 10.895 1.00 91.19 88 ASP A C 1
ATOM 655 O O . ASP A 1 88 ? -26.618 -1.584 11.345 1.00 91.19 88 ASP A O 1
ATOM 659 N N . LYS A 1 89 ? -25.569 -0.643 9.608 1.00 90.44 89 LYS A N 1
ATOM 660 C CA . LYS A 1 89 ? -25.971 -1.697 8.660 1.00 90.44 89 LYS A CA 1
ATOM 661 C C . LYS A 1 89 ? -25.238 -3.004 8.930 1.00 90.44 89 LYS A C 1
ATOM 663 O O . LYS A 1 89 ? -25.804 -4.077 8.750 1.00 90.44 89 LYS A O 1
ATOM 668 N N . GLU A 1 90 ? -23.981 -2.899 9.341 1.00 88.25 90 GLU A N 1
ATOM 669 C CA . GLU A 1 90 ? -23.100 -4.042 9.580 1.00 88.25 90 GLU A CA 1
ATOM 670 C C . GLU A 1 90 ? -22.930 -4.354 11.071 1.00 88.25 90 GLU A C 1
ATOM 672 O O . GLU A 1 90 ? -22.215 -5.293 11.412 1.00 88.25 90 GLU A O 1
ATOM 677 N N . ASN A 1 91 ? -23.567 -3.574 11.955 1.00 90.25 91 ASN A N 1
ATOM 678 C CA . ASN A 1 91 ? -23.407 -3.631 13.410 1.00 90.25 91 ASN A CA 1
ATOM 679 C C . ASN A 1 91 ? -21.933 -3.742 13.830 1.00 90.25 91 ASN A C 1
ATOM 681 O O . ASN A 1 91 ? -21.552 -4.621 14.609 1.00 90.25 91 ASN A O 1
ATOM 685 N N . SER A 1 92 ? -21.084 -2.882 13.261 1.00 92.88 92 SER A N 1
ATOM 686 C CA . SER A 1 92 ? -19.635 -2.973 13.444 1.00 92.88 92 SER A CA 1
ATOM 687 C C . SER A 1 92 ? -18.942 -1.618 13.562 1.00 92.88 92 SER A C 1
ATOM 689 O O . SER A 1 92 ? -19.360 -0.618 12.985 1.00 92.88 92 SER A O 1
ATOM 691 N N . TRP A 1 93 ? -17.845 -1.603 14.315 1.00 96.88 93 TRP A N 1
ATOM 692 C CA . TRP A 1 93 ? -16.910 -0.490 14.434 1.00 96.88 93 TRP A CA 1
ATOM 693 C C . TRP A 1 93 ? -15.915 -0.496 13.280 1.00 96.88 93 TRP A C 1
ATOM 695 O O . TRP A 1 93 ? -15.205 -1.487 13.075 1.00 96.88 93 TRP A O 1
ATOM 705 N N . GLN A 1 94 ? -15.848 0.619 12.556 1.00 96.88 94 GLN A N 1
ATOM 706 C CA . GLN A 1 94 ? -15.075 0.743 11.327 1.00 96.88 94 GLN A CA 1
ATOM 707 C C . GLN A 1 94 ? -14.307 2.062 11.232 1.00 96.88 94 GLN A C 1
ATOM 709 O O . GLN A 1 94 ? -14.625 3.045 11.895 1.00 96.88 94 GLN A O 1
ATOM 714 N N . ALA A 1 95 ? -13.298 2.089 10.368 1.00 97.12 95 ALA A N 1
ATOM 715 C CA . ALA A 1 95 ? -12.693 3.310 9.852 1.00 97.12 95 ALA A CA 1
ATOM 716 C C . ALA A 1 95 ? -12.401 3.161 8.359 1.00 97.12 95 ALA A C 1
ATOM 718 O O . ALA A 1 95 ? -12.239 2.054 7.844 1.00 97.12 95 ALA A O 1
ATOM 719 N N . VAL A 1 96 ? -12.295 4.297 7.674 1.00 95.50 96 VAL A N 1
ATOM 720 C CA . VAL A 1 96 ? -11.856 4.359 6.280 1.00 95.50 96 VAL A CA 1
ATOM 721 C C . VAL A 1 96 ? -10.482 5.008 6.240 1.00 95.50 96 VAL A C 1
ATOM 723 O O . VAL A 1 96 ? -10.301 6.137 6.690 1.00 95.50 96 VAL A O 1
ATOM 726 N N . ILE A 1 97 ? -9.515 4.287 5.688 1.00 93.88 97 ILE A N 1
ATOM 727 C CA . ILE A 1 97 ? -8.153 4.753 5.465 1.00 93.88 97 ILE A CA 1
ATOM 728 C C . ILE A 1 97 ? -8.029 5.124 3.986 1.00 93.88 97 ILE A C 1
AT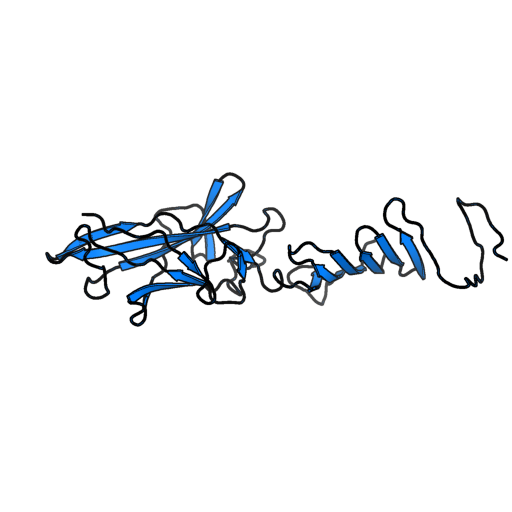OM 730 O O . ILE A 1 97 ? -8.239 4.295 3.098 1.00 93.88 97 ILE A O 1
ATOM 734 N N . VAL A 1 98 ? -7.673 6.382 3.729 1.00 90.62 98 VAL A N 1
ATOM 735 C CA . VAL A 1 98 ? -7.365 6.899 2.391 1.00 90.62 98 VAL A CA 1
ATOM 736 C C . VAL A 1 98 ? -5.849 6.973 2.262 1.00 90.62 98 VAL A C 1
ATOM 738 O O . VAL A 1 98 ? -5.206 7.770 2.942 1.00 90.62 98 VAL A O 1
ATOM 741 N N . ALA A 1 99 ? -5.256 6.118 1.432 1.00 88.62 99 ALA A N 1
ATOM 742 C CA . ALA A 1 99 ? -3.798 6.019 1.346 1.00 88.62 99 ALA A CA 1
ATOM 743 C C . ALA A 1 99 ? -3.170 6.945 0.289 1.00 88.62 99 ALA A C 1
ATOM 745 O O . ALA A 1 99 ? -1.991 7.280 0.396 1.00 88.62 99 ALA A O 1
ATOM 746 N N . ILE A 1 100 ? -3.933 7.375 -0.717 1.00 85.75 100 ILE A N 1
ATOM 747 C CA . ILE A 1 100 ? -3.455 8.262 -1.785 1.00 85.75 100 ILE A CA 1
ATOM 748 C C . ILE A 1 100 ? -3.574 9.747 -1.415 1.00 85.75 100 ILE A C 1
ATOM 750 O O . ILE A 1 100 ? -4.512 10.155 -0.733 1.00 85.75 100 ILE A O 1
ATOM 754 N N . GLY A 1 101 ? -2.622 10.563 -1.879 1.00 80.12 101 GLY A N 1
ATOM 755 C CA . GLY A 1 101 ? -2.663 12.031 -1.793 1.00 80.12 101 GLY A CA 1
ATOM 756 C C . GLY A 1 101 ? -2.366 12.615 -0.409 1.00 80.12 101 GLY A C 1
ATOM 757 O O . GLY A 1 101 ? -2.149 13.820 -0.283 1.00 80.12 101 GLY A O 1
ATOM 758 N N . ASN A 1 102 ? -2.311 11.778 0.626 1.00 84.38 102 ASN A N 1
ATOM 759 C CA . ASN A 1 102 ? -1.914 12.182 1.965 1.00 84.38 102 ASN A CA 1
ATOM 760 C C . ASN A 1 102 ? -0.396 12.334 2.031 1.00 84.38 102 ASN A C 1
ATOM 762 O O . ASN A 1 102 ? 0.323 11.345 2.165 1.00 84.38 102 ASN A O 1
ATOM 766 N N . LYS A 1 103 ? 0.077 13.578 1.928 1.00 87.31 103 LYS A N 1
ATOM 767 C CA . LYS A 1 103 ? 1.498 13.919 2.012 1.00 87.31 103 LYS A CA 1
ATOM 768 C C . LYS A 1 103 ? 1.983 14.008 3.458 1.00 87.31 103 LYS A C 1
ATOM 770 O O . LYS A 1 103 ? 1.261 14.505 4.326 1.00 87.31 103 LYS A O 1
ATOM 775 N N . ASP A 1 104 ? 3.197 13.530 3.694 1.00 87.12 104 ASP A N 1
ATOM 776 C CA . ASP A 1 104 ? 3.927 13.736 4.934 1.00 87.12 104 ASP A CA 1
ATOM 777 C C . ASP A 1 104 ? 4.511 15.156 5.001 1.00 87.12 104 ASP A C 1
ATOM 779 O O . ASP A 1 104 ? 4.486 15.913 4.029 1.00 87.12 104 ASP A O 1
ATOM 783 N N . ASN A 1 105 ? 5.011 15.535 6.175 1.00 89.56 105 ASN A N 1
ATOM 784 C CA . ASN A 1 105 ? 5.636 16.842 6.394 1.00 89.56 105 ASN A CA 1
ATOM 785 C C . ASN A 1 105 ? 7.144 16.862 6.061 1.00 89.56 105 ASN A C 1
ATOM 787 O O . ASN A 1 105 ? 7.865 17.733 6.550 1.00 89.56 105 ASN A O 1
ATOM 791 N N . SER A 1 106 ? 7.652 15.901 5.279 1.00 84.38 106 SER A N 1
ATOM 792 C CA . SER A 1 106 ? 9.051 15.920 4.838 1.00 84.38 106 SER A CA 1
ATOM 793 C C . SER A 1 106 ? 9.281 16.964 3.735 1.00 84.38 106 SER A C 1
ATOM 795 O O . SER A 1 106 ? 8.338 17.494 3.147 1.00 84.38 106 SER A O 1
ATOM 797 N N . THR A 1 107 ? 10.548 17.280 3.450 1.00 82.00 107 THR A N 1
ATOM 798 C CA . THR A 1 107 ? 10.926 18.213 2.378 1.00 82.00 107 THR A CA 1
ATOM 799 C C . THR A 1 107 ? 11.937 17.531 1.450 1.00 82.00 107 THR A C 1
ATOM 801 O O . THR A 1 107 ? 13.070 17.310 1.883 1.00 82.00 107 THR A O 1
ATOM 804 N N . PRO A 1 108 ? 11.579 17.214 0.189 1.00 82.44 108 PRO A N 1
ATOM 805 C CA . PRO A 1 108 ? 10.261 17.394 -0.437 1.00 82.44 108 PRO A CA 1
ATOM 806 C C . PRO A 1 108 ? 9.207 16.419 0.113 1.00 82.44 108 PRO A C 1
ATOM 808 O O . PRO A 1 108 ? 9.535 15.269 0.392 1.00 82.44 108 PRO A O 1
ATOM 811 N N . ALA A 1 109 ? 7.950 16.866 0.205 1.00 84.12 109 ALA A N 1
ATOM 812 C CA . ALA A 1 109 ? 6.851 16.081 0.771 1.00 84.12 109 ALA A CA 1
ATOM 813 C C . ALA A 1 109 ? 6.576 14.794 -0.022 1.00 84.12 109 ALA A C 1
ATOM 815 O O . ALA A 1 109 ? 6.471 14.816 -1.252 1.00 84.12 109 ALA A O 1
ATOM 816 N N . GLN A 1 110 ? 6.403 13.681 0.687 1.00 81.69 110 GLN A N 1
ATOM 817 C CA . GLN A 1 110 ? 6.187 12.345 0.125 1.00 81.69 110 GLN A CA 1
ATOM 818 C C . GLN A 1 110 ? 4.799 11.827 0.491 1.00 81.69 110 GLN A C 1
ATOM 820 O O . GLN A 1 110 ? 4.206 12.289 1.457 1.00 81.69 110 GLN A O 1
ATOM 825 N N . ASP A 1 111 ? 4.242 10.865 -0.251 1.00 83.88 111 ASP A N 1
ATOM 826 C CA . ASP A 1 111 ? 3.013 10.207 0.220 1.00 83.88 111 ASP A CA 1
ATOM 827 C C . ASP A 1 111 ? 3.298 9.416 1.508 1.00 83.88 111 ASP A C 1
ATOM 829 O O . ASP A 1 111 ? 4.270 8.669 1.594 1.00 83.88 111 ASP A O 1
ATOM 833 N N . ILE A 1 112 ? 2.426 9.531 2.513 1.00 88.12 112 ILE A N 1
ATOM 834 C CA . ILE A 1 112 ? 2.561 8.839 3.807 1.00 88.12 112 ILE A CA 1
ATOM 835 C C . ILE A 1 112 ? 2.654 7.318 3.604 1.00 88.12 112 ILE A C 1
ATOM 837 O O . ILE A 1 112 ? 3.398 6.633 4.309 1.00 88.12 112 ILE A O 1
ATOM 841 N N . PHE A 1 113 ? 1.931 6.787 2.617 1.00 87.38 113 PHE A N 1
ATOM 842 C CA . PHE A 1 113 ? 1.947 5.371 2.244 1.00 87.38 113 PHE A CA 1
ATOM 843 C C . PHE A 1 113 ? 2.835 5.086 1.018 1.00 87.38 113 PHE A C 1
ATOM 845 O O . PHE A 1 113 ? 2.591 4.132 0.284 1.00 87.38 113 PHE A O 1
ATOM 852 N N . ALA A 1 114 ? 3.852 5.919 0.766 1.00 75.19 114 ALA A N 1
ATOM 853 C CA . ALA A 1 114 ? 4.771 5.735 -0.351 1.00 75.19 114 ALA A CA 1
ATOM 854 C C . ALA A 1 114 ? 5.632 4.471 -0.210 1.00 75.19 114 ALA A C 1
ATOM 856 O O . ALA A 1 114 ? 5.984 4.022 0.885 1.00 75.19 114 ALA A O 1
ATOM 857 N N . THR A 1 115 ? 6.046 3.947 -1.363 1.00 68.69 115 THR A N 1
ATOM 858 C CA . THR A 1 115 ? 7.139 2.974 -1.441 1.00 68.69 115 THR A CA 1
ATOM 859 C C . THR A 1 115 ? 8.467 3.702 -1.276 1.00 68.69 115 THR A C 1
ATOM 861 O O . THR A 1 115 ? 8.694 4.724 -1.918 1.00 68.69 115 THR A O 1
ATOM 864 N N . SER A 1 116 ? 9.358 3.164 -0.447 1.00 62.12 116 SER A N 1
ATOM 865 C CA . SER A 1 116 ? 10.730 3.657 -0.347 1.00 62.12 116 SER A CA 1
ATOM 866 C C . SER A 1 116 ? 11.617 2.873 -1.304 1.00 62.12 116 SER A C 1
ATOM 868 O O . SER A 1 116 ? 11.629 1.643 -1.276 1.00 62.12 116 SER A O 1
ATOM 870 N N . SER A 1 117 ? 12.409 3.567 -2.117 1.00 50.19 117 SER A N 1
ATOM 871 C CA . SER A 1 117 ? 13.414 2.929 -2.974 1.00 50.19 117 SER A CA 1
ATOM 872 C C . SER A 1 117 ? 14.527 2.238 -2.172 1.00 50.19 117 SER A C 1
ATOM 874 O O . SER A 1 117 ? 15.122 1.285 -2.665 1.00 50.19 117 SER A O 1
ATOM 876 N N . LEU A 1 118 ? 14.779 2.668 -0.926 1.00 48.69 118 LEU A N 1
ATOM 877 C CA . LEU A 1 118 ? 15.798 2.083 -0.045 1.00 48.69 118 LEU A CA 1
ATOM 878 C C . LEU A 1 118 ? 15.288 0.914 0.803 1.00 48.69 118 LEU A C 1
ATOM 880 O O . LEU A 1 118 ? 16.029 -0.034 1.045 1.00 48.69 118 LEU A O 1
ATOM 884 N N . THR A 1 119 ? 14.053 0.987 1.306 1.00 55.41 119 THR A N 1
ATOM 885 C CA . THR A 1 119 ? 13.516 -0.009 2.257 1.00 55.41 119 THR A CA 1
ATOM 886 C C . THR A 1 119 ? 12.437 -0.909 1.654 1.00 55.41 119 THR A C 1
ATOM 888 O O . THR A 1 119 ? 11.916 -1.787 2.344 1.00 55.41 119 THR A O 1
ATOM 891 N N . GLY A 1 120 ? 12.130 -0.731 0.366 1.00 68.38 120 GLY A N 1
ATOM 892 C CA . GLY A 1 120 ? 11.107 -1.476 -0.357 1.00 68.38 120 GLY A CA 1
ATOM 893 C C . GLY A 1 120 ? 9.691 -1.041 0.019 1.00 68.38 120 GLY A C 1
ATOM 894 O O . GLY A 1 120 ? 9.442 0.109 0.386 1.00 68.38 120 GLY A O 1
ATOM 895 N N . PHE A 1 121 ? 8.750 -1.979 -0.086 1.00 73.69 121 PHE A N 1
ATOM 896 C CA . PHE A 1 121 ? 7.349 -1.770 0.269 1.00 73.69 121 PHE A CA 1
ATOM 897 C C . PHE A 1 121 ? 7.148 -1.963 1.775 1.00 73.69 121 PHE A C 1
ATOM 899 O O . PHE A 1 121 ? 7.235 -3.102 2.255 1.00 73.69 121 PHE A O 1
ATOM 906 N N . PRO A 1 122 ? 6.861 -0.896 2.541 1.00 82.12 122 PRO A N 1
ATOM 907 C CA . PRO A 1 122 ? 6.539 -1.054 3.947 1.00 82.12 122 PRO A CA 1
ATOM 908 C C . PRO A 1 122 ? 5.268 -1.892 4.088 1.00 82.12 122 PRO A C 1
ATOM 910 O O . PRO A 1 122 ? 4.353 -1.809 3.263 1.00 82.12 122 PRO A O 1
ATOM 913 N N . LYS A 1 123 ? 5.200 -2.698 5.147 1.00 91.00 123 LYS A N 1
ATOM 914 C CA . LYS A 1 123 ? 3.948 -3.354 5.525 1.00 91.00 123 LYS A CA 1
ATOM 915 C C . LYS A 1 123 ? 3.231 -2.499 6.554 1.00 91.00 123 LYS A C 1
ATOM 917 O O . LYS A 1 123 ? 3.872 -1.863 7.386 1.00 91.00 123 LYS A O 1
ATOM 922 N N . TYR A 1 124 ? 1.912 -2.519 6.526 1.00 94.19 124 TYR A N 1
ATOM 923 C CA . TYR A 1 124 ? 1.066 -1.750 7.420 1.00 94.19 124 TYR A CA 1
ATOM 924 C C . TYR A 1 124 ? 0.167 -2.679 8.223 1.00 94.19 124 TYR A C 1
ATOM 926 O O . TYR A 1 124 ? -0.285 -3.707 7.721 1.00 94.19 12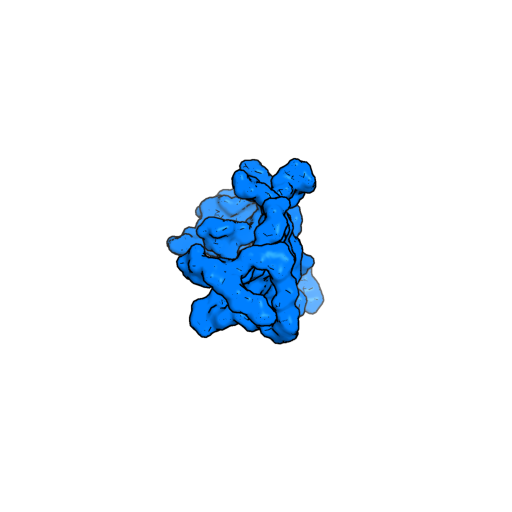4 TYR A O 1
ATOM 934 N N . ALA A 1 125 ? -0.079 -2.325 9.476 1.00 96.75 125 ALA A N 1
ATOM 935 C CA . ALA A 1 125 ? -1.010 -3.024 10.351 1.00 96.75 125 ALA A CA 1
ATOM 936 C C . ALA A 1 125 ? -1.791 -2.010 11.189 1.00 96.75 125 ALA A C 1
ATOM 938 O O . ALA A 1 125 ? -1.333 -0.889 11.395 1.00 96.75 125 ALA A O 1
ATOM 939 N N . ALA A 1 126 ? -2.959 -2.398 11.685 1.00 97.50 126 ALA A N 1
ATOM 940 C CA . ALA A 1 126 ? -3.786 -1.565 12.547 1.00 97.50 126 ALA A CA 1
ATOM 941 C C . ALA A 1 126 ? -4.007 -2.231 13.908 1.00 97.50 126 ALA A C 1
ATOM 943 O O . ALA A 1 126 ? -4.045 -3.458 14.009 1.00 97.50 126 ALA A O 1
ATOM 944 N N . GLN A 1 127 ? -4.178 -1.418 14.946 1.00 97.69 127 GLN A N 1
ATOM 945 C CA . GLN A 1 127 ? -4.594 -1.852 16.280 1.00 97.69 127 GLN A CA 1
ATOM 946 C C . GLN A 1 127 ? -5.759 -0.986 16.738 1.00 97.69 127 GLN A C 1
ATOM 948 O O . GLN A 1 127 ? -5.721 0.228 16.539 1.00 97.69 127 GLN A O 1
ATOM 953 N N . CYS A 1 128 ? -6.770 -1.593 17.354 1.00 98.00 128 CYS A N 1
ATOM 954 C CA . CYS A 1 128 ? -7.954 -0.886 17.825 1.00 98.00 128 CYS A CA 1
ATOM 955 C C . CYS A 1 128 ? -8.019 -0.890 19.353 1.00 98.00 128 CYS A C 1
ATOM 957 O O . CYS A 1 128 ? -7.632 -1.863 20.008 1.00 98.00 128 CYS A O 1
ATOM 959 N N . PHE A 1 129 ? -8.543 0.198 19.904 1.00 97.00 129 PHE A N 1
ATOM 960 C CA . PHE A 1 129 ? -8.669 0.458 21.328 1.00 97.00 129 PHE A CA 1
ATOM 961 C C . PHE A 1 129 ? -10.104 0.860 21.627 1.00 97.00 129 PHE A C 1
ATOM 963 O O . PHE A 1 129 ? -10.709 1.650 20.901 1.00 97.00 129 PHE A O 1
ATOM 970 N N . PHE A 1 130 ? -10.644 0.311 22.707 1.00 97.44 130 PHE A N 1
ATOM 971 C CA . PHE A 1 130 ? -12.010 0.573 23.121 1.00 97.44 130 PHE A CA 1
ATOM 972 C C . PHE A 1 130 ? -12.069 0.870 24.608 1.00 97.44 130 PHE A C 1
ATOM 974 O O . PHE A 1 130 ? -11.409 0.215 25.418 1.00 97.44 130 PHE A O 1
ATOM 981 N N . THR A 1 131 ? -12.921 1.820 24.964 1.00 96.62 131 THR A N 1
ATOM 982 C CA . THR A 1 131 ? -13.476 1.962 26.308 1.00 96.62 131 THR A CA 1
ATOM 983 C C . THR A 1 131 ? -14.997 1.934 26.227 1.00 96.62 131 THR A C 1
ATOM 985 O O . THR A 1 131 ? -15.557 2.176 25.163 1.00 96.62 131 THR A O 1
ATOM 988 N N . GLY A 1 132 ? -15.681 1.630 27.325 1.00 94.94 132 GLY A N 1
ATOM 989 C CA . GLY A 1 132 ? -17.142 1.672 27.404 1.00 94.94 132 GLY A CA 1
ATOM 990 C C . GLY A 1 132 ? -17.640 1.408 28.818 1.00 94.94 132 GLY A C 1
ATOM 991 O O . GLY A 1 132 ? -16.844 1.096 29.701 1.00 94.94 132 GLY A O 1
ATOM 992 N N . LYS A 1 133 ? -18.948 1.535 29.047 1.00 95.00 133 LYS A N 1
ATOM 993 C CA . LYS A 1 133 ? -19.576 1.205 30.336 1.00 95.00 133 LYS A CA 1
ATOM 994 C C . LYS A 1 133 ? -20.402 -0.073 30.231 1.00 95.00 133 LYS A C 1
ATOM 996 O O . LYS A 1 133 ? -21.171 -0.234 29.280 1.00 95.00 133 LYS A O 1
ATOM 1001 N N . ASP A 1 134 ? -20.235 -0.964 31.204 1.00 91.31 134 ASP A N 1
ATOM 1002 C CA . ASP A 1 134 ? -21.082 -2.151 31.341 1.00 91.31 134 ASP A CA 1
ATOM 1003 C C . ASP A 1 134 ? -22.483 -1.802 31.882 1.00 91.31 134 ASP A C 1
ATOM 1005 O O . ASP A 1 134 ? -22.802 -0.636 32.131 1.00 91.31 134 ASP A O 1
ATOM 1009 N N . ALA A 1 135 ? -23.332 -2.816 32.072 1.00 88.12 135 ALA A N 1
ATOM 1010 C CA . ALA A 1 135 ? -24.699 -2.644 32.569 1.00 88.12 135 ALA A CA 1
ATOM 1011 C C . ALA A 1 135 ? -24.782 -2.008 33.973 1.00 88.12 135 ALA A C 1
ATOM 1013 O O . ALA A 1 135 ? -25.794 -1.397 34.305 1.00 88.12 135 ALA A O 1
ATOM 1014 N N . ASN A 1 136 ? -23.718 -2.106 34.780 1.00 89.81 136 ASN A N 1
ATOM 1015 C CA . ASN A 1 136 ? -23.628 -1.487 36.105 1.00 89.81 136 ASN A CA 1
ATOM 1016 C C . ASN A 1 136 ? -23.017 -0.075 36.048 1.00 89.81 136 ASN A C 1
ATOM 1018 O O . ASN A 1 136 ? -22.791 0.550 37.084 1.00 89.81 136 ASN A O 1
ATOM 1022 N N . GLY A 1 137 ? -22.719 0.432 34.847 1.00 89.62 137 GLY A N 1
ATOM 1023 C CA . GLY A 1 137 ? -22.076 1.722 34.632 1.00 89.62 137 GLY A CA 1
ATOM 1024 C C . GLY A 1 137 ? -20.566 1.719 34.886 1.00 89.62 137 GLY A C 1
ATOM 1025 O O . GLY A 1 137 ? -19.955 2.791 34.845 1.00 89.62 137 GLY A O 1
ATOM 1026 N N . ALA A 1 138 ? -19.947 0.560 35.136 1.00 91.88 138 ALA A N 1
ATOM 1027 C CA . ALA A 1 138 ? -18.520 0.485 35.417 1.00 91.88 138 ALA A CA 1
ATOM 1028 C C . ALA A 1 138 ? -17.698 0.594 34.118 1.00 91.88 138 ALA A C 1
ATOM 1030 O O . ALA A 1 138 ? -18.047 -0.032 33.110 1.00 91.88 138 ALA A O 1
ATOM 1031 N N . PRO A 1 139 ? -16.606 1.384 34.114 1.00 94.31 139 PRO A N 1
ATOM 1032 C CA . PRO A 1 139 ? -15.774 1.557 32.934 1.00 94.31 139 PRO A CA 1
ATOM 1033 C C . PRO A 1 139 ? -14.987 0.279 32.633 1.00 94.31 139 PRO A C 1
ATOM 1035 O O . PRO A 1 139 ? -14.345 -0.297 33.511 1.00 94.31 139 PRO A O 1
ATOM 1038 N N . GLN A 1 140 ? -15.007 -0.123 31.369 1.00 96.31 140 GLN A N 1
ATOM 1039 C CA . GLN A 1 140 ? -14.254 -1.238 30.815 1.00 96.31 140 GLN A CA 1
ATOM 1040 C C . GLN A 1 140 ? -13.386 -0.743 29.662 1.00 96.31 140 GLN A C 1
ATOM 1042 O O . GLN A 1 140 ? -13.729 0.225 28.981 1.00 96.31 140 GLN A O 1
ATOM 1047 N N . SER A 1 141 ? -12.251 -1.401 29.446 1.00 96.44 141 SER A N 1
ATOM 1048 C CA . SER A 1 141 ? -11.331 -1.090 28.356 1.00 96.44 141 SER A CA 1
ATOM 1049 C C . SER A 1 141 ? -10.738 -2.356 27.753 1.00 96.44 141 SER A C 1
ATOM 1051 O O . SER A 1 141 ? -10.694 -3.407 28.395 1.00 96.44 141 SER A O 1
ATOM 1053 N N . GLY A 1 142 ? -10.298 -2.266 26.504 1.00 95.69 142 GLY A N 1
ATOM 1054 C CA . GLY A 1 142 ? -9.625 -3.353 25.810 1.00 95.69 142 GLY A CA 1
ATOM 1055 C C . GLY A 1 142 ? -8.853 -2.855 24.599 1.00 95.69 142 GLY A C 1
ATOM 1056 O O . GLY A 1 142 ? -9.119 -1.778 24.064 1.00 95.69 142 GLY A O 1
ATOM 1057 N N . GLN A 1 143 ? -7.889 -3.662 24.176 1.00 96.19 143 GLN A N 1
ATOM 1058 C CA . GLN A 1 143 ? -7.075 -3.425 22.990 1.00 96.19 143 GLN A CA 1
ATOM 1059 C C . GLN A 1 143 ? -6.985 -4.713 22.179 1.00 96.19 143 GLN A C 1
ATOM 1061 O O . GLN A 1 143 ? -6.935 -5.806 22.748 1.00 96.19 143 GLN A O 1
ATOM 1066 N N . SER A 1 144 ? -6.954 -4.588 20.858 1.00 97.44 144 SER A N 1
ATOM 1067 C CA . SER A 1 144 ? -6.730 -5.730 19.977 1.00 97.44 144 SER A CA 1
ATOM 1068 C C . SER A 1 144 ? -5.245 -6.097 19.895 1.00 97.44 144 SER A C 1
ATOM 1070 O O . SER A 1 144 ? -4.369 -5.309 20.256 1.00 97.44 144 SER A O 1
ATOM 1072 N N . LEU A 1 145 ? -4.938 -7.265 19.324 1.00 96.88 145 LEU A N 1
ATOM 1073 C CA . LEU A 1 145 ? -3.635 -7.475 18.678 1.00 96.88 145 LEU A CA 1
ATOM 1074 C C . LEU A 1 145 ? -3.551 -6.658 17.374 1.00 96.88 145 LEU A C 1
ATOM 1076 O O . LEU A 1 145 ? -4.555 -6.113 16.906 1.00 96.88 145 LEU A O 1
ATOM 1080 N N . LEU A 1 146 ? -2.359 -6.581 16.778 1.00 96.75 146 LEU A N 1
ATOM 1081 C CA . LEU A 1 146 ? -2.184 -6.007 15.441 1.00 96.75 146 LEU A CA 1
ATOM 1082 C C . LEU A 1 146 ? -2.919 -6.844 14.386 1.00 96.75 146 LEU A C 1
ATOM 1084 O O . LEU A 1 146 ? -2.915 -8.075 14.449 1.00 96.75 146 LEU A O 1
ATOM 1088 N N . SER A 1 147 ? -3.500 -6.173 13.392 1.00 97.62 147 SER A N 1
ATOM 1089 C CA . SER A 1 147 ? -4.022 -6.819 12.189 1.00 97.62 147 SER A CA 1
ATOM 1090 C C . SER A 1 147 ? -2.923 -7.577 11.441 1.00 97.62 147 SER A C 1
ATOM 1092 O O . SER A 1 147 ? -1.727 -7.313 11.604 1.00 97.62 147 SER A O 1
ATOM 1094 N N . SER A 1 148 ? -3.323 -8.470 10.534 1.00 95.56 148 SER A N 1
ATOM 1095 C CA . SER A 1 148 ? -2.383 -9.047 9.573 1.00 95.56 148 SER A CA 1
ATOM 1096 C C . SER A 1 148 ? -1.683 -7.934 8.772 1.00 95.56 148 SER A C 1
ATOM 1098 O O . SER A 1 148 ? -2.357 -6.990 8.346 1.00 95.56 148 SER A O 1
ATOM 1100 N N . PRO A 1 149 ? -0.354 -8.014 8.564 1.00 94.88 149 PRO A N 1
ATOM 1101 C CA . PRO A 1 149 ? 0.372 -7.019 7.785 1.00 94.88 149 PRO A CA 1
ATOM 1102 C C . PRO A 1 149 ? -0.070 -6.999 6.319 1.00 94.88 149 PRO A C 1
ATOM 1104 O O . PRO A 1 149 ? -0.088 -8.045 5.667 1.00 94.88 149 PRO A O 1
ATOM 1107 N N . VAL A 1 150 ? -0.338 -5.808 5.787 1.00 93.31 150 VAL A N 1
ATOM 1108 C CA . VAL A 1 150 ? -0.695 -5.589 4.379 1.00 93.31 150 VAL A CA 1
ATOM 1109 C C . VAL A 1 150 ? 0.309 -4.673 3.695 1.00 93.31 150 VAL A C 1
ATOM 1111 O O . VAL A 1 150 ? 0.850 -3.753 4.299 1.00 93.31 150 VAL A O 1
ATOM 1114 N N . MET A 1 151 ? 0.562 -4.913 2.419 1.00 90.56 151 MET A N 1
ATOM 1115 C CA . MET A 1 151 ? 1.249 -3.968 1.550 1.00 90.56 151 MET A CA 1
ATOM 1116 C C . MET A 1 151 ? 0.223 -3.007 0.954 1.00 90.56 151 MET A C 1
ATOM 1118 O O . MET A 1 151 ? -0.861 -3.443 0.577 1.00 90.56 151 MET A O 1
ATOM 1122 N N . ILE A 1 152 ? 0.561 -1.726 0.838 1.00 89.06 152 ILE A N 1
ATOM 1123 C CA . ILE A 1 152 ? -0.248 -0.755 0.095 1.00 89.06 152 ILE A CA 1
ATOM 1124 C C . ILE A 1 152 ? 0.581 -0.308 -1.102 1.00 89.06 152 ILE A C 1
ATOM 1126 O O . ILE A 1 152 ? 1.624 0.319 -0.940 1.00 89.06 152 ILE A O 1
ATOM 1130 N N . LEU A 1 153 ? 0.138 -0.680 -2.299 1.00 84.00 153 LEU A N 1
ATOM 1131 C CA . LEU A 1 153 ? 0.766 -0.257 -3.543 1.00 84.00 153 LEU A CA 1
ATOM 1132 C C . LEU A 1 153 ? 0.373 1.189 -3.830 1.00 84.00 153 LEU A C 1
ATOM 1134 O O . LEU A 1 153 ? -0.811 1.527 -3.771 1.00 84.00 153 LEU A O 1
ATOM 1138 N N . ALA A 1 154 ? 1.352 2.027 -4.158 1.00 78.75 154 ALA A N 1
ATOM 1139 C CA . ALA A 1 154 ? 1.087 3.372 -4.639 1.00 78.75 154 ALA A CA 1
ATOM 1140 C C . ALA A 1 154 ? 0.355 3.331 -5.993 1.00 78.75 154 ALA A C 1
ATOM 1142 O O . ALA A 1 154 ? 0.329 2.304 -6.681 1.00 78.75 154 ALA A O 1
ATOM 1143 N N . ALA A 1 155 ? -0.220 4.469 -6.383 1.00 76.44 155 ALA A N 1
ATOM 1144 C CA . ALA A 1 155 ? -0.923 4.611 -7.650 1.00 76.44 155 ALA A CA 1
ATOM 1145 C C . ALA A 1 155 ? -0.044 4.147 -8.820 1.00 76.44 155 ALA A C 1
ATOM 1147 O O . ALA A 1 155 ? 1.156 4.427 -8.872 1.00 76.44 155 ALA A O 1
ATOM 1148 N N . GLY A 1 156 ? -0.637 3.379 -9.729 1.00 73.06 156 GLY A N 1
ATOM 1149 C CA . GLY A 1 156 ? 0.048 2.806 -10.884 1.00 73.06 156 GLY A CA 1
ATOM 1150 C C . GLY A 1 156 ? 1.077 1.700 -10.611 1.00 73.06 156 GLY A C 1
ATOM 1151 O O . GLY A 1 156 ? 1.570 1.092 -11.562 1.00 73.06 156 GLY A O 1
ATOM 1152 N N . GLN A 1 157 ? 1.398 1.358 -9.356 1.00 74.81 157 GLN A N 1
ATOM 1153 C CA . GLN A 1 157 ? 2.327 0.252 -9.073 1.00 74.81 157 GLN A CA 1
ATOM 1154 C C . GLN A 1 157 ? 1.702 -1.133 -9.274 1.00 74.81 157 GLN A C 1
ATOM 1156 O O . GLN A 1 157 ? 2.421 -2.080 -9.600 1.00 74.81 157 GLN A O 1
ATOM 1161 N N . ASN A 1 158 ? 0.381 -1.235 -9.126 1.00 74.62 158 ASN A N 1
ATOM 1162 C CA . ASN A 1 158 ? -0.425 -2.410 -9.468 1.00 74.62 158 ASN A CA 1
ATOM 1163 C C . ASN A 1 158 ? -0.658 -2.565 -10.979 1.00 74.62 158 ASN A C 1
ATOM 1165 O O . ASN A 1 158 ? -1.168 -3.602 -11.405 1.00 74.62 158 ASN A O 1
ATOM 1169 N N . ASN A 1 159 ? -0.317 -1.559 -11.788 1.00 78.50 159 ASN A N 1
ATOM 1170 C CA . ASN A 1 159 ? -0.518 -1.645 -13.222 1.00 78.50 159 ASN A CA 1
ATOM 1171 C C . ASN A 1 159 ? 0.483 -2.622 -13.836 1.00 78.50 159 ASN A C 1
ATOM 1173 O O . ASN A 1 159 ? 1.690 -2.555 -13.583 1.00 78.50 159 ASN A O 1
ATOM 1177 N N . LEU A 1 160 ? -0.031 -3.497 -14.702 1.00 83.44 160 LEU A N 1
ATOM 1178 C CA . LEU A 1 160 ? 0.795 -4.380 -15.519 1.00 83.44 160 LEU A CA 1
ATOM 1179 C C . LEU A 1 160 ? 1.544 -3.615 -16.612 1.00 83.44 160 LEU A C 1
ATOM 1181 O O . LEU A 1 160 ? 2.511 -4.138 -17.133 1.00 83.44 160 LEU A O 1
ATOM 1185 N N . ALA A 1 161 ? 1.150 -2.389 -16.948 1.00 85.12 161 ALA A N 1
ATOM 1186 C CA . ALA A 1 161 ? 1.888 -1.523 -17.859 1.00 85.12 161 ALA A CA 1
ATOM 1187 C C . ALA A 1 161 ? 1.814 -0.072 -17.385 1.00 85.12 161 ALA A C 1
ATOM 1189 O O . ALA A 1 161 ? 0.843 0.317 -16.735 1.00 85.12 161 ALA A O 1
ATOM 1190 N N . GLY A 1 162 ? 2.811 0.743 -17.704 1.00 84.19 162 GLY A N 1
ATOM 1191 C CA . GLY A 1 162 ? 2.807 2.135 -17.269 1.00 84.19 162 GLY A CA 1
ATOM 1192 C C . GLY A 1 162 ? 3.853 2.996 -17.948 1.00 84.19 162 GLY A C 1
ATOM 1193 O O . GLY A 1 162 ? 4.652 2.509 -18.746 1.00 84.19 162 GLY A O 1
ATOM 1194 N N . LEU A 1 163 ? 3.811 4.283 -17.607 1.00 84.62 163 LEU A N 1
ATOM 1195 C CA . LEU A 1 163 ? 4.789 5.292 -17.986 1.00 84.62 163 LEU A CA 1
ATOM 1196 C C . LEU A 1 163 ? 5.299 5.970 -16.711 1.00 84.62 163 LEU A C 1
ATOM 1198 O O . LEU A 1 163 ? 4.500 6.416 -15.889 1.00 84.62 163 LEU A O 1
ATOM 1202 N N . THR A 1 164 ? 6.613 6.053 -16.546 1.00 83.69 164 THR A N 1
ATOM 1203 C CA . THR A 1 164 ? 7.282 6.805 -15.475 1.00 83.69 164 THR A CA 1
ATOM 1204 C C . THR A 1 164 ? 8.244 7.825 -16.067 1.00 83.69 164 THR A C 1
ATOM 1206 O O . THR A 1 164 ? 8.719 7.653 -17.188 1.00 83.69 164 THR A O 1
ATOM 1209 N N . MET A 1 165 ? 8.530 8.886 -15.313 1.00 82.62 165 MET A N 1
ATOM 1210 C CA . MET A 1 165 ? 9.510 9.915 -15.681 1.00 82.62 165 MET A CA 1
ATOM 1211 C C . MET A 1 165 ? 10.506 10.123 -14.533 1.00 82.62 165 MET A C 1
ATOM 1213 O O . MET A 1 165 ? 10.135 9.903 -13.386 1.00 82.62 165 MET A O 1
ATOM 1217 N N . ASP A 1 166 ? 11.738 10.532 -14.803 1.00 81.38 166 ASP A N 1
ATOM 1218 C CA . ASP A 1 166 ? 12.717 10.907 -13.765 1.00 81.38 166 ASP A CA 1
ATOM 1219 C C . ASP A 1 166 ? 13.109 12.384 -13.936 1.00 81.38 166 ASP A C 1
ATOM 1221 O O . ASP A 1 166 ? 13.355 12.782 -15.081 1.00 81.38 166 ASP A O 1
ATOM 1225 N N . PRO A 1 167 ? 13.165 13.210 -12.868 1.00 69.56 167 PRO A N 1
ATOM 1226 C CA . PRO A 1 167 ? 13.005 12.871 -11.446 1.00 69.56 167 PRO A CA 1
ATOM 1227 C C . PRO A 1 167 ? 11.560 12.581 -11.007 1.00 69.56 167 PRO A C 1
ATOM 1229 O O . PRO A 1 167 ? 10.600 12.924 -11.696 1.00 69.56 167 PRO A O 1
ATOM 1232 N N . GLN A 1 168 ? 11.408 11.960 -9.832 1.00 67.31 168 GLN A N 1
ATOM 1233 C CA . GLN A 1 168 ? 10.129 11.809 -9.125 1.00 67.31 168 GLN A CA 1
ATOM 1234 C C . GLN A 1 168 ? 10.088 12.709 -7.871 1.00 67.31 168 GLN A C 1
ATOM 1236 O O . GLN A 1 168 ? 11.009 12.626 -7.053 1.00 67.31 168 GLN A O 1
ATOM 1241 N N . PRO A 1 169 ? 9.035 13.528 -7.659 1.00 63.12 169 PRO A N 1
ATOM 1242 C CA . PRO A 1 169 ? 7.858 13.713 -8.517 1.00 63.12 169 PRO A CA 1
ATOM 1243 C C . PRO A 1 169 ? 8.211 14.355 -9.873 1.00 63.12 169 PRO A C 1
ATOM 1245 O O . PRO A 1 169 ? 9.217 15.059 -9.951 1.00 63.12 169 PRO A O 1
ATOM 1248 N N . PRO A 1 170 ? 7.399 14.137 -10.927 1.00 67.44 170 PRO A N 1
ATOM 1249 C CA . PRO A 1 170 ? 7.754 14.583 -12.266 1.00 67.44 170 PRO A CA 1
ATOM 1250 C C . PRO A 1 170 ? 7.844 16.106 -12.372 1.00 67.44 170 PRO A C 1
ATOM 1252 O O . PRO A 1 170 ? 6.870 16.810 -12.101 1.00 67.44 170 PRO A O 1
ATOM 1255 N N . ASP A 1 171 ? 8.993 16.598 -12.828 1.00 74.38 171 ASP A N 1
ATOM 1256 C CA . ASP A 1 171 ? 9.216 17.999 -13.175 1.00 74.38 171 ASP A CA 1
ATOM 1257 C C . ASP A 1 171 ? 9.440 18.113 -14.695 1.00 74.38 171 ASP A C 1
ATOM 1259 O O . ASP A 1 171 ? 10.459 17.640 -15.208 1.00 74.38 171 ASP A O 1
ATOM 1263 N N . PRO A 1 172 ? 8.510 18.739 -15.443 1.00 68.69 172 PRO A N 1
ATOM 1264 C CA . PRO A 1 172 ? 8.613 18.845 -16.897 1.00 68.69 172 PRO A CA 1
ATOM 1265 C C . PRO A 1 172 ? 9.802 19.700 -17.357 1.00 68.69 172 PRO A C 1
ATOM 1267 O O . PRO A 1 172 ? 10.160 19.651 -18.530 1.00 68.69 172 PRO A O 1
ATOM 1270 N N . THR A 1 173 ? 10.415 20.484 -16.465 1.00 78.50 173 THR A N 1
ATOM 1271 C CA . THR A 1 173 ? 11.577 21.326 -16.785 1.00 78.50 173 THR A CA 1
ATOM 1272 C C . THR A 1 173 ? 12.917 20.623 -16.572 1.00 78.50 173 THR A C 1
ATOM 1274 O O . THR A 1 173 ? 13.941 21.116 -17.044 1.00 78.50 173 THR A O 1
ATOM 1277 N N . SER A 1 174 ? 12.925 19.466 -15.902 1.00 82.06 174 SER A N 1
ATOM 1278 C CA . SER A 1 174 ? 14.146 18.725 -15.561 1.00 82.06 174 SER A CA 1
ATOM 1279 C C . SER A 1 174 ? 14.081 17.227 -15.873 1.00 82.06 174 SER A C 1
ATOM 1281 O O . SER A 1 174 ? 14.964 16.481 -15.450 1.00 82.06 174 SER A O 1
ATOM 1283 N N . ALA A 1 175 ? 13.077 16.787 -16.638 1.00 81.94 175 ALA A N 1
ATOM 1284 C CA . ALA A 1 175 ? 12.917 15.392 -17.029 1.00 81.94 175 ALA A CA 1
ATOM 1285 C C . ALA A 1 175 ? 14.137 14.876 -17.815 1.00 81.94 175 ALA A C 1
ATOM 1287 O O . ALA A 1 175 ? 14.490 15.425 -18.860 1.00 81.94 175 ALA A O 1
ATOM 1288 N N . LYS A 1 176 ? 14.764 13.804 -17.319 1.00 87.62 176 LYS A N 1
ATOM 1289 C CA . LYS A 1 176 ? 15.927 13.144 -17.941 1.00 87.62 176 LYS A CA 1
ATOM 1290 C C . LYS A 1 176 ? 15.643 11.735 -18.434 1.00 87.62 176 LYS A C 1
ATOM 1292 O O . LYS A 1 176 ? 16.398 11.232 -19.257 1.00 87.62 176 LYS A O 1
ATOM 1297 N N . GLU A 1 177 ? 14.575 11.109 -17.955 1.00 89.38 177 GLU A N 1
ATOM 1298 C CA . GLU A 1 177 ? 14.171 9.763 -18.360 1.00 89.38 177 GLU A CA 1
ATOM 1299 C C . GLU A 1 177 ? 12.654 9.717 -18.548 1.00 89.38 177 GLU A C 1
ATOM 1301 O O . GLU A 1 177 ? 11.905 10.262 -17.737 1.00 89.38 177 GLU A O 1
ATOM 1306 N N . ILE A 1 178 ? 12.203 9.034 -19.597 1.00 89.75 178 ILE A N 1
ATOM 1307 C CA . ILE A 1 178 ? 10.837 8.533 -19.750 1.00 89.75 178 ILE A CA 1
ATOM 1308 C C . ILE A 1 178 ? 10.941 7.029 -19.955 1.00 89.75 178 ILE A C 1
ATOM 1310 O O . ILE A 1 178 ? 11.644 6.569 -20.851 1.00 89.75 178 ILE A O 1
ATOM 1314 N N . ARG A 1 179 ? 10.201 6.257 -19.166 1.00 90.44 179 ARG A N 1
ATOM 1315 C CA . ARG A 1 179 ? 10.167 4.799 -19.247 1.00 90.44 179 ARG A CA 1
ATOM 1316 C C . ARG A 1 179 ? 8.741 4.322 -19.426 1.00 90.44 179 ARG A C 1
ATOM 1318 O O . ARG A 1 179 ? 7.883 4.625 -18.607 1.00 90.44 179 ARG A O 1
ATOM 1325 N N . ILE A 1 180 ? 8.502 3.545 -20.471 1.00 92.25 180 ILE A N 1
ATOM 1326 C CA . ILE A 1 180 ? 7.267 2.800 -20.707 1.00 92.25 180 ILE A CA 1
ATOM 1327 C C . ILE A 1 180 ? 7.576 1.336 -20.428 1.00 92.25 180 ILE A C 1
ATOM 1329 O O . ILE A 1 180 ? 8.521 0.809 -21.002 1.00 92.25 180 ILE A O 1
ATOM 1333 N N . PHE A 1 181 ? 6.807 0.665 -19.578 1.00 91.00 181 PHE A N 1
ATOM 1334 C CA . PHE A 1 181 ? 7.119 -0.701 -19.150 1.00 91.00 181 PHE A CA 1
ATOM 1335 C C . PHE A 1 181 ? 5.910 -1.634 -19.209 1.00 91.00 181 PHE A C 1
ATOM 1337 O O . PHE A 1 181 ? 4.761 -1.191 -19.161 1.00 91.00 181 PHE A O 1
ATOM 1344 N N . LEU A 1 182 ? 6.192 -2.938 -19.252 1.00 90.56 182 LEU A N 1
ATOM 1345 C CA . LEU A 1 182 ? 5.235 -4.034 -19.099 1.00 90.56 182 LEU A CA 1
ATOM 1346 C C . LEU A 1 182 ? 5.742 -5.005 -18.022 1.00 90.56 182 LEU A C 1
ATOM 1348 O O . LEU A 1 182 ? 6.907 -5.391 -18.025 1.00 90.56 182 LEU A O 1
ATOM 1352 N N . LYS A 1 183 ? 4.859 -5.443 -17.128 1.00 85.38 183 LYS A N 1
ATOM 1353 C CA . LYS A 1 183 ? 5.088 -6.396 -16.040 1.00 85.38 183 LYS A CA 1
ATOM 1354 C C . LYS A 1 183 ? 4.250 -7.656 -16.244 1.00 85.38 183 LYS A C 1
ATOM 1356 O O . LYS A 1 183 ? 3.207 -7.636 -16.894 1.00 85.38 183 LYS A O 1
ATOM 1361 N N . ASN A 1 184 ? 4.692 -8.757 -15.647 1.00 82.06 184 ASN A N 1
ATOM 1362 C CA . ASN A 1 184 ? 3.904 -9.984 -15.552 1.00 82.06 184 ASN A CA 1
ATOM 1363 C C . ASN A 1 184 ? 2.886 -9.923 -14.394 1.00 82.06 184 ASN A C 1
ATOM 1365 O O . ASN A 1 184 ? 2.847 -8.964 -13.625 1.00 82.06 184 ASN A O 1
ATOM 1369 N N . SER A 1 185 ? 2.089 -10.982 -14.223 1.00 78.56 185 SER A N 1
ATOM 1370 C CA . SER A 1 185 ? 1.097 -11.097 -13.141 1.00 78.56 185 SER A CA 1
ATOM 1371 C C . SER A 1 185 ? 1.692 -11.078 -11.726 1.00 78.56 185 SER A C 1
ATOM 1373 O O . SER A 1 185 ? 0.963 -10.854 -10.766 1.00 78.56 185 SER A O 1
ATOM 1375 N N . ALA A 1 186 ? 3.001 -11.306 -11.591 1.00 79.06 186 ALA A N 1
ATOM 1376 C CA . ALA A 1 186 ? 3.748 -11.177 -10.342 1.00 79.06 186 ALA A CA 1
ATOM 1377 C C . ALA A 1 186 ? 4.365 -9.772 -10.157 1.00 79.06 186 ALA A C 1
ATOM 1379 O O . ALA A 1 186 ? 5.185 -9.582 -9.263 1.00 79.06 186 ALA A O 1
ATOM 1380 N N . LEU A 1 187 ? 3.984 -8.796 -10.993 1.00 74.88 187 LEU A N 1
ATOM 1381 C CA . LEU A 1 187 ? 4.478 -7.413 -11.004 1.00 74.88 187 LEU A CA 1
ATOM 1382 C C . LEU A 1 187 ? 5.983 -7.265 -11.301 1.00 74.88 187 LEU A C 1
ATOM 1384 O O . LEU A 1 187 ? 6.566 -6.216 -11.030 1.00 74.88 187 LEU A O 1
ATOM 1388 N N . VAL A 1 188 ? 6.607 -8.277 -11.911 1.00 81.31 188 VAL A N 1
ATOM 1389 C CA . VAL A 1 188 ? 8.001 -8.216 -12.378 1.00 81.31 188 VAL A CA 1
ATOM 1390 C C . VAL A 1 188 ? 8.035 -7.686 -13.807 1.00 81.31 188 VAL A C 1
ATOM 1392 O O . VAL A 1 188 ? 7.378 -8.249 -14.687 1.00 81.31 188 VAL A O 1
ATOM 1395 N N . GLU A 1 189 ? 8.813 -6.630 -14.046 1.00 85.44 189 GLU A N 1
ATOM 1396 C CA . GLU A 1 189 ? 9.003 -6.043 -15.376 1.00 85.44 189 GLU A CA 1
ATOM 1397 C C . GLU A 1 189 ? 9.565 -7.081 -16.363 1.00 85.44 189 GLU A C 1
ATOM 1399 O O . GLU A 1 189 ? 10.532 -7.781 -16.071 1.00 85.44 189 GLU A O 1
ATOM 1404 N N . GLN A 1 190 ? 8.909 -7.225 -17.513 1.00 87.25 190 GLN A N 1
ATOM 1405 C CA . GLN A 1 190 ? 9.284 -8.135 -18.600 1.00 87.25 190 GLN A CA 1
ATOM 1406 C C . GLN A 1 190 ? 9.989 -7.400 -19.742 1.00 87.25 190 GLN A C 1
ATOM 1408 O O . GLN A 1 190 ? 10.823 -7.980 -20.441 1.00 87.25 190 GLN A O 1
ATOM 1413 N N . GLY A 1 191 ? 9.662 -6.123 -19.922 1.00 90.94 191 GLY A N 1
ATOM 1414 C CA . GLY A 1 191 ? 10.284 -5.277 -20.920 1.00 90.94 191 GLY A CA 1
ATOM 1415 C C . GLY A 1 191 ? 9.910 -3.815 -20.753 1.00 90.94 191 GLY A C 1
ATOM 1416 O O . GLY A 1 191 ? 8.946 -3.474 -20.060 1.00 90.94 191 GLY A O 1
ATOM 1417 N N . GLN A 1 192 ? 10.686 -2.969 -21.417 1.00 94.25 192 GLN A N 1
ATOM 1418 C CA . GLN A 1 192 ? 10.537 -1.525 -21.360 1.00 94.25 192 GLN A CA 1
ATOM 1419 C C . GLN A 1 192 ? 11.069 -0.834 -22.616 1.00 94.25 192 GLN A C 1
ATOM 1421 O O . GLN A 1 192 ? 11.962 -1.337 -23.299 1.00 94.25 192 GLN A O 1
ATOM 1426 N N . VAL A 1 193 ? 10.527 0.351 -22.881 1.00 95.38 193 VAL A N 1
ATOM 1427 C CA . VAL A 1 193 ? 11.083 1.359 -23.780 1.00 95.38 193 VAL A CA 1
ATOM 1428 C C . VAL A 1 193 ? 11.488 2.544 -22.921 1.00 95.38 193 VAL A C 1
ATOM 1430 O O . VAL A 1 193 ? 10.673 3.067 -22.166 1.00 95.38 193 VAL A O 1
ATOM 1433 N N . MET A 1 194 ? 12.737 2.965 -23.035 1.00 93.88 194 MET A N 1
ATOM 1434 C CA . MET A 1 194 ? 13.307 4.050 -22.256 1.00 93.88 194 MET A CA 1
ATOM 1435 C C . MET A 1 194 ? 13.850 5.120 -23.196 1.00 93.88 194 MET A C 1
ATOM 1437 O O . MET A 1 194 ? 14.550 4.817 -24.157 1.00 93.88 194 MET A O 1
ATOM 1441 N N . ILE A 1 195 ? 13.508 6.370 -22.926 1.00 93.38 195 ILE A N 1
ATOM 1442 C CA . ILE A 1 195 ? 14.069 7.553 -23.567 1.00 93.38 195 ILE A CA 1
ATOM 1443 C C . ILE A 1 195 ? 14.851 8.264 -22.482 1.00 93.38 195 ILE A C 1
ATOM 1445 O O . ILE A 1 195 ? 14.257 8.618 -21.465 1.00 93.38 195 ILE A O 1
ATOM 1449 N N . LEU A 1 196 ? 16.153 8.457 -22.666 1.00 91.44 196 LEU A N 1
ATOM 1450 C CA . LEU A 1 196 ? 16.969 9.039 -21.613 1.00 91.44 196 LEU A CA 1
ATOM 1451 C C . LEU A 1 196 ? 18.027 10.005 -22.126 1.00 91.44 196 LEU A C 1
ATOM 1453 O O . LEU A 1 196 ? 18.507 9.902 -23.255 1.00 91.44 196 LEU A O 1
ATOM 1457 N N . GLN A 1 197 ? 18.358 10.961 -21.267 1.00 87.44 197 GLN A N 1
ATOM 1458 C CA . GLN A 1 197 ? 19.400 11.948 -21.470 1.00 87.44 197 GLN A CA 1
ATOM 1459 C C . GLN A 1 197 ? 20.414 11.846 -20.331 1.00 87.44 197 GLN A C 1
ATOM 1461 O O . GLN A 1 197 ? 20.130 12.214 -19.189 1.00 87.44 197 GLN A O 1
ATOM 1466 N N . ASP A 1 198 ? 21.616 11.379 -20.654 1.00 81.88 198 ASP A N 1
ATOM 1467 C CA . ASP A 1 198 ? 22.734 11.267 -19.719 1.00 81.88 198 ASP A CA 1
ATOM 1468 C C . ASP A 1 198 ? 23.948 12.095 -20.182 1.00 81.88 198 ASP A C 1
ATOM 1470 O O . ASP A 1 198 ? 23.856 12.930 -21.086 1.00 81.88 198 ASP A O 1
ATOM 1474 N N . GLY A 1 199 ? 25.100 11.901 -19.530 1.00 75.81 199 GLY A N 1
ATOM 1475 C CA . GLY A 1 199 ? 26.345 12.579 -19.899 1.00 75.81 199 GLY A CA 1
ATOM 1476 C C . GLY A 1 199 ? 26.896 12.193 -21.280 1.00 75.81 199 GLY A C 1
ATOM 1477 O O . GLY A 1 199 ? 27.724 12.930 -21.810 1.00 75.81 199 GLY A O 1
ATOM 1478 N N . ALA A 1 200 ? 26.448 11.074 -21.861 1.00 71.50 200 ALA A N 1
ATOM 1479 C CA . ALA A 1 200 ? 26.797 10.630 -23.211 1.00 71.50 200 ALA A CA 1
ATOM 1480 C C . ALA A 1 200 ? 25.819 11.161 -24.277 1.00 71.50 200 ALA A C 1
ATOM 1482 O O . ALA A 1 200 ? 26.159 11.193 -25.460 1.00 71.50 200 ALA A O 1
ATOM 1483 N N . GLY A 1 201 ? 24.638 11.633 -23.872 1.00 82.69 201 GLY A N 1
ATOM 1484 C CA . GLY A 1 201 ? 23.680 12.321 -24.729 1.00 82.69 201 GLY A CA 1
ATOM 1485 C C . GLY A 1 201 ? 22.280 11.726 -24.645 1.00 82.69 201 GLY A C 1
ATOM 1486 O O . GLY A 1 201 ? 21.908 11.068 -23.678 1.00 82.69 201 GLY A O 1
ATOM 1487 N N . PHE A 1 202 ? 21.479 11.995 -25.672 1.00 89.69 202 PHE A N 1
ATOM 1488 C CA . PHE A 1 202 ? 20.121 11.472 -25.783 1.00 89.69 202 PHE A CA 1
ATOM 1489 C C . PHE A 1 202 ? 20.130 10.096 -26.451 1.00 89.69 202 PHE A C 1
ATOM 1491 O O . PHE A 1 202 ? 20.770 9.928 -27.491 1.00 89.69 202 PHE A O 1
ATOM 1498 N N . HIS A 1 203 ? 19.396 9.131 -25.906 1.00 93.56 203 HIS A N 1
ATOM 1499 C CA . HIS A 1 203 ? 19.219 7.834 -26.550 1.00 93.56 203 HIS A CA 1
ATOM 1500 C C . HIS A 1 203 ? 17.879 7.171 -26.227 1.00 93.56 203 HIS A C 1
ATOM 1502 O O . HIS A 1 203 ? 17.216 7.479 -25.235 1.00 93.56 203 HIS A O 1
ATOM 1508 N N . VAL A 1 204 ? 17.485 6.249 -27.107 1.00 95.56 204 VAL A N 1
ATOM 1509 C CA . VAL A 1 204 ? 16.282 5.424 -26.973 1.00 95.56 204 VAL A CA 1
ATOM 1510 C C . VAL A 1 204 ? 16.702 3.971 -26.826 1.00 95.56 204 VAL A C 1
ATOM 1512 O O . VAL A 1 204 ? 17.432 3.446 -27.664 1.00 95.56 204 VAL A O 1
ATOM 1515 N N . GLN A 1 205 ? 16.226 3.310 -25.779 1.00 95.06 205 GLN A N 1
ATOM 1516 C CA . GLN A 1 205 ? 16.540 1.927 -25.461 1.00 95.06 205 GLN A CA 1
ATOM 1517 C C . GLN A 1 205 ? 15.268 1.077 -25.412 1.00 95.06 205 GLN A C 1
ATOM 1519 O O . GLN A 1 205 ? 14.309 1.422 -24.729 1.00 95.06 205 GLN A O 1
ATOM 1524 N N . LEU A 1 206 ? 15.277 -0.073 -26.081 1.00 96.06 206 LEU A N 1
ATOM 1525 C CA . LEU A 1 206 ? 14.297 -1.140 -25.886 1.00 96.06 206 LEU A CA 1
ATOM 1526 C C . LEU A 1 206 ? 14.949 -2.269 -25.091 1.00 96.06 206 LEU A C 1
ATOM 1528 O O . LEU A 1 206 ? 16.070 -2.671 -25.401 1.00 96.06 206 LEU A O 1
ATOM 1532 N N . VAL A 1 207 ? 14.255 -2.789 -24.082 1.00 93.81 207 VAL A N 1
ATOM 1533 C CA . VAL A 1 207 ? 14.716 -3.905 -23.247 1.00 93.81 207 VAL A CA 1
ATOM 1534 C C . VAL A 1 207 ? 13.641 -4.979 -23.197 1.00 93.81 207 VAL A C 1
ATOM 1536 O O . VAL A 1 207 ? 12.477 -4.682 -22.935 1.00 93.81 207 VAL A O 1
ATOM 1539 N N . ALA A 1 208 ? 14.036 -6.234 -23.401 1.00 92.19 208 ALA A N 1
ATOM 1540 C CA . ALA A 1 208 ? 13.157 -7.390 -23.256 1.00 92.19 208 ALA A CA 1
ATOM 1541 C C . ALA A 1 208 ? 13.950 -8.607 -22.768 1.00 92.19 208 ALA A C 1
ATOM 1543 O O . ALA A 1 208 ? 14.842 -9.087 -23.469 1.00 92.19 208 ALA A O 1
ATOM 1544 N N . GLY A 1 209 ? 13.642 -9.109 -21.565 1.00 79.81 209 GLY A N 1
ATOM 1545 C CA . GLY A 1 209 ? 14.201 -10.373 -21.056 1.00 79.81 209 GLY A CA 1
ATOM 1546 C C . GLY A 1 209 ? 15.734 -10.492 -21.124 1.00 79.81 209 GLY A C 1
ATOM 1547 O O . GLY A 1 209 ? 16.249 -11.562 -21.437 1.00 79.81 209 GLY A O 1
ATOM 1548 N N . GLY A 1 210 ? 16.461 -9.392 -20.892 1.00 82.00 210 GLY A N 1
ATOM 1549 C CA . GLY A 1 210 ? 17.930 -9.339 -20.946 1.00 82.00 210 GLY A CA 1
ATOM 1550 C C . GLY A 1 210 ? 18.540 -9.001 -22.313 1.00 82.00 210 GLY A C 1
ATOM 1551 O O . GLY A 1 210 ? 19.753 -8.851 -22.392 1.00 82.00 210 GLY A O 1
ATOM 1552 N N . SER A 1 211 ? 17.732 -8.846 -23.365 1.00 93.25 211 SER A N 1
ATOM 1553 C CA . SER A 1 211 ? 18.176 -8.290 -24.653 1.00 93.25 211 SER A CA 1
ATOM 1554 C C . SER A 1 211 ? 17.957 -6.778 -24.685 1.00 93.25 211 SER A C 1
ATOM 1556 O O . SER A 1 211 ? 16.977 -6.293 -24.108 1.00 93.25 211 SER A O 1
ATOM 1558 N N . THR A 1 212 ? 18.820 -6.037 -25.384 1.00 94.94 212 THR A N 1
ATOM 1559 C CA . THR A 1 212 ? 18.682 -4.589 -25.566 1.00 94.94 212 THR A CA 1
ATOM 1560 C C . THR A 1 212 ? 18.902 -4.138 -27.010 1.00 94.94 212 THR A C 1
ATOM 1562 O O . THR A 1 212 ? 19.702 -4.705 -27.754 1.00 94.94 212 THR A O 1
ATOM 1565 N N . VAL A 1 213 ? 18.181 -3.088 -27.397 1.00 96.00 213 VAL A N 1
ATOM 1566 C CA . VAL A 1 213 ? 18.402 -2.317 -28.628 1.00 96.00 213 VAL A CA 1
ATOM 1567 C C . VAL A 1 213 ? 18.549 -0.859 -28.227 1.00 96.00 213 VAL A C 1
ATOM 1569 O O . VAL A 1 213 ? 17.663 -0.341 -27.554 1.00 96.00 213 VAL A O 1
ATOM 1572 N N . VAL A 1 214 ? 19.641 -0.205 -28.613 1.00 95.44 214 VAL A N 1
ATOM 1573 C CA . VAL A 1 214 ? 19.914 1.200 -28.272 1.00 95.44 214 VAL A CA 1
ATOM 1574 C C . VAL A 1 214 ? 20.106 2.008 -29.548 1.00 95.44 214 VAL A C 1
ATOM 1576 O O . VAL A 1 214 ? 20.915 1.623 -30.385 1.00 95.44 214 VAL A O 1
ATOM 1579 N N . LEU A 1 215 ? 19.382 3.121 -29.679 1.00 96.00 215 LEU A N 1
ATOM 1580 C CA . LEU A 1 215 ? 19.595 4.160 -30.686 1.00 96.00 215 LEU A CA 1
ATOM 1581 C C . LEU A 1 215 ? 20.167 5.406 -30.005 1.00 96.00 215 LEU A C 1
ATOM 1583 O O . LEU A 1 215 ? 19.472 6.059 -29.223 1.00 96.00 215 LEU A O 1
ATOM 1587 N N . SER A 1 216 ? 21.412 5.742 -30.326 1.00 93.31 216 SER A N 1
ATOM 1588 C CA . SER A 1 216 ? 22.116 6.910 -29.786 1.00 93.31 216 SER A CA 1
ATOM 1589 C C . SER A 1 216 ? 21.855 8.169 -30.618 1.00 93.31 216 SER A C 1
ATOM 1591 O O . SER A 1 216 ? 21.596 8.091 -31.820 1.00 93.31 216 SER A O 1
ATOM 1593 N N . SER A 1 217 ? 22.018 9.354 -30.024 1.00 89.50 217 SER A N 1
ATOM 1594 C CA . SER A 1 217 ? 21.935 10.647 -30.731 1.00 89.50 217 SER A CA 1
ATOM 1595 C C . SER A 1 217 ? 22.938 10.791 -31.882 1.00 89.50 217 SER A C 1
ATOM 1597 O O . SER A 1 217 ? 22.682 11.538 -32.824 1.00 89.50 217 SER A O 1
ATOM 1599 N N . GLY A 1 218 ? 24.055 10.059 -31.834 1.00 88.06 218 GLY A N 1
ATOM 1600 C CA . GLY A 1 218 ? 25.031 9.961 -32.924 1.00 88.06 218 GLY A CA 1
ATOM 1601 C C . GLY A 1 218 ? 24.567 9.132 -34.132 1.00 88.06 218 GLY A C 1
ATOM 1602 O O . GLY A 1 218 ? 25.297 9.047 -35.114 1.00 88.06 218 GLY A O 1
ATOM 1603 N N . GLY A 1 219 ? 23.379 8.517 -34.075 1.00 87.19 219 GLY A N 1
ATOM 1604 C CA . GLY A 1 219 ? 22.834 7.650 -35.128 1.00 87.19 219 GLY A CA 1
ATOM 1605 C C . GLY A 1 219 ? 23.274 6.185 -35.038 1.00 87.19 219 GLY A C 1
ATOM 1606 O O . GLY A 1 219 ? 22.912 5.382 -35.895 1.00 87.19 219 GLY A O 1
ATOM 1607 N N . GLU A 1 220 ? 24.042 5.823 -34.011 1.00 91.31 220 GLU A N 1
ATOM 1608 C CA . GLU A 1 220 ? 24.470 4.447 -33.762 1.00 91.31 220 GLU A CA 1
ATOM 1609 C C . GLU A 1 220 ? 23.296 3.585 -33.288 1.00 91.31 220 GLU A C 1
ATOM 1611 O O . GLU A 1 220 ? 22.528 3.999 -32.416 1.00 91.31 220 GLU A O 1
ATOM 1616 N N . ILE A 1 221 ? 23.193 2.371 -33.834 1.00 94.44 221 ILE A N 1
ATOM 1617 C CA . ILE A 1 221 ? 22.264 1.339 -33.370 1.00 94.44 221 ILE A CA 1
ATOM 1618 C C . ILE A 1 221 ? 23.083 0.183 -32.803 1.00 94.44 221 ILE A C 1
ATOM 1620 O O . ILE A 1 221 ? 23.843 -0.458 -33.529 1.00 94.44 221 ILE A O 1
ATOM 1624 N N . VAL A 1 222 ? 22.908 -0.103 -31.516 1.00 93.69 222 VAL A N 1
ATOM 1625 C CA . VAL A 1 222 ? 23.561 -1.223 -30.830 1.00 93.69 222 VAL A CA 1
ATOM 1626 C C . VAL A 1 222 ? 22.523 -2.298 -30.531 1.00 93.69 222 VAL A C 1
ATOM 1628 O O . VAL A 1 222 ? 21.509 -2.028 -29.888 1.00 93.69 222 VAL A O 1
ATOM 1631 N N . LEU A 1 223 ? 22.782 -3.520 -30.999 1.00 95.56 223 LEU A N 1
ATOM 1632 C CA . LEU A 1 223 ? 21.951 -4.701 -30.765 1.00 95.56 223 LEU A CA 1
ATOM 1633 C C . LEU A 1 223 ? 22.700 -5.653 -29.829 1.00 95.56 223 LEU A C 1
ATOM 1635 O O . LEU A 1 223 ? 23.729 -6.208 -30.209 1.00 95.56 223 LEU A O 1
ATOM 1639 N N . SER A 1 224 ? 22.169 -5.858 -28.628 1.00 95.38 224 SER A N 1
ATOM 1640 C CA . SER A 1 224 ? 22.747 -6.747 -27.619 1.00 95.38 224 SER A CA 1
ATOM 1641 C C . SER A 1 224 ? 21.749 -7.862 -27.307 1.00 95.38 224 SER A C 1
ATOM 1643 O O . SER A 1 224 ? 20.820 -7.650 -26.523 1.00 95.38 224 SER A O 1
ATOM 1645 N N . PRO A 1 225 ? 21.871 -9.041 -27.935 1.00 94.50 225 PRO A N 1
ATOM 1646 C CA . PRO A 1 225 ? 20.978 -10.155 -27.649 1.00 94.50 225 PRO A CA 1
ATOM 1647 C C . PRO A 1 225 ? 21.246 -10.715 -26.246 1.00 94.50 225 PRO A C 1
ATOM 1649 O O . PRO A 1 225 ? 22.315 -10.511 -25.666 1.00 94.50 225 PRO A O 1
ATOM 1652 N N . SER A 1 226 ? 20.279 -11.447 -25.695 1.00 92.69 226 SER A N 1
ATOM 1653 C CA . SER A 1 226 ? 20.485 -12.186 -24.451 1.00 92.69 226 SER A CA 1
ATOM 1654 C C . SER A 1 226 ? 21.574 -13.258 -24.604 1.00 92.69 226 SER A C 1
ATOM 1656 O O . SER A 1 226 ? 21.902 -13.706 -25.705 1.00 92.69 226 SER A O 1
ATOM 1658 N N . ASN A 1 227 ? 22.156 -13.679 -23.478 1.00 91.06 227 ASN A N 1
ATOM 1659 C CA . ASN A 1 227 ? 23.267 -14.631 -23.472 1.00 91.06 227 ASN A CA 1
ATOM 1660 C C . ASN A 1 227 ? 22.954 -15.898 -24.283 1.00 91.06 227 ASN A C 1
ATOM 1662 O O . ASN A 1 227 ? 21.967 -16.591 -24.033 1.00 91.06 227 ASN A O 1
ATOM 1666 N N . GLY A 1 228 ? 23.840 -16.214 -25.230 1.00 89.38 228 GLY A N 1
ATOM 1667 C CA . GLY A 1 228 ? 23.723 -17.388 -26.096 1.00 89.38 228 GLY A CA 1
ATOM 1668 C C . GLY A 1 228 ? 22.732 -17.240 -27.253 1.00 89.38 228 GLY A C 1
ATOM 1669 O O . GLY A 1 228 ? 22.567 -18.197 -28.006 1.00 89.38 228 GLY A O 1
ATOM 1670 N N . GLN A 1 229 ? 22.096 -16.077 -27.422 1.00 93.44 229 GLN A N 1
ATOM 1671 C CA . GLN A 1 229 ? 21.219 -15.795 -28.556 1.00 93.44 229 GLN A CA 1
ATOM 1672 C C . GLN A 1 229 ? 21.947 -14.952 -29.614 1.00 93.44 229 GLN A C 1
ATOM 1674 O O . GLN A 1 229 ? 22.673 -14.020 -29.263 1.00 93.44 229 GLN A O 1
ATOM 1679 N N . PRO A 1 230 ? 21.789 -15.255 -30.913 1.00 92.06 230 PRO A N 1
ATOM 1680 C CA . PRO A 1 230 ? 22.317 -14.416 -31.979 1.00 92.06 230 PRO A CA 1
ATOM 1681 C C . PRO A 1 230 ? 21.404 -13.212 -32.245 1.00 92.06 230 PRO A C 1
ATOM 1683 O O . PRO A 1 230 ? 20.210 -13.228 -31.945 1.00 92.06 230 PRO A O 1
ATOM 1686 N N . VAL A 1 231 ? 21.949 -12.188 -32.903 1.00 91.69 231 VAL A N 1
ATOM 1687 C CA . VAL A 1 231 ? 21.121 -11.221 -33.634 1.00 91.69 231 VAL A CA 1
ATOM 1688 C C . VAL A 1 231 ? 20.732 -11.862 -34.961 1.00 91.69 231 VAL A C 1
ATOM 1690 O O . VAL A 1 231 ? 21.600 -12.181 -35.772 1.00 91.69 231 VAL A O 1
ATOM 1693 N N . GLN A 1 232 ? 19.434 -12.053 -35.183 1.00 91.56 232 GLN A N 1
ATOM 1694 C CA . GLN A 1 232 ? 18.904 -12.595 -36.430 1.00 91.56 232 GLN A CA 1
ATOM 1695 C C . GLN A 1 232 ? 18.178 -11.500 -37.210 1.00 91.56 232 GLN A C 1
ATOM 1697 O O . GLN A 1 232 ? 17.249 -10.876 -36.698 1.00 91.56 232 GLN A O 1
ATOM 1702 N N . VAL A 1 233 ? 18.575 -11.300 -38.465 1.00 89.69 233 VAL A N 1
ATOM 1703 C CA . VAL A 1 233 ? 17.843 -10.466 -39.422 1.00 89.69 233 VAL A CA 1
ATOM 1704 C C . VAL A 1 233 ? 17.196 -11.393 -40.439 1.00 89.69 233 VAL A C 1
ATOM 1706 O O . VAL A 1 233 ? 17.882 -12.111 -41.162 1.00 89.69 233 VAL A O 1
ATOM 1709 N N . ASN A 1 234 ? 15.866 -11.409 -40.461 1.00 88.56 234 ASN A N 1
ATOM 1710 C CA . ASN A 1 234 ? 15.098 -12.214 -41.405 1.00 88.56 234 ASN A CA 1
ATOM 1711 C C . ASN A 1 234 ? 14.814 -11.386 -42.659 1.00 88.56 234 ASN A C 1
ATOM 1713 O O . ASN A 1 234 ? 13.805 -10.686 -42.724 1.00 88.56 234 ASN A O 1
ATOM 1717 N N . GLY A 1 235 ? 15.726 -11.451 -43.627 1.00 89.00 235 GLY A N 1
ATOM 1718 C CA . GLY A 1 235 ? 15.644 -10.732 -44.897 1.00 89.00 235 GLY A CA 1
ATOM 1719 C C . GLY A 1 235 ? 17.016 -10.274 -45.384 1.00 89.00 235 GLY A C 1
ATOM 1720 O O . GLY A 1 235 ? 18.023 -10.473 -44.702 1.00 89.00 235 GLY A O 1
ATOM 1721 N N . ASP A 1 236 ? 17.041 -9.652 -46.559 1.00 88.44 236 ASP A N 1
ATOM 1722 C CA . ASP A 1 236 ? 18.271 -9.122 -47.141 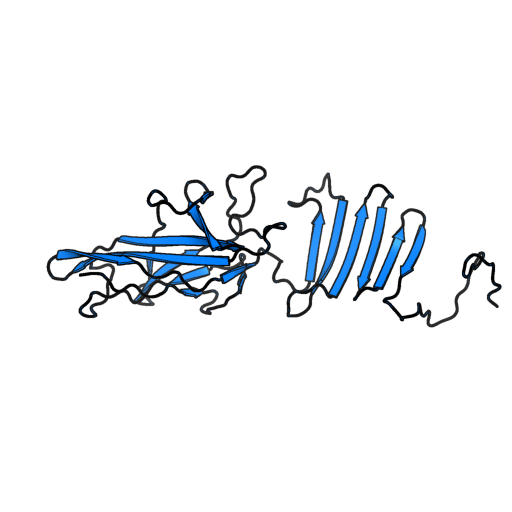1.00 88.44 236 ASP A CA 1
ATOM 1723 C C . ASP A 1 236 ? 18.754 -7.890 -46.363 1.00 88.44 236 ASP A C 1
ATOM 1725 O O . ASP A 1 236 ? 17.969 -7.009 -46.000 1.00 88.44 236 ASP A O 1
ATOM 1729 N N . ILE A 1 237 ? 20.065 -7.812 -46.128 1.00 86.88 237 ILE A N 1
ATOM 1730 C CA . ILE A 1 237 ? 20.711 -6.645 -45.522 1.00 86.88 237 ILE A CA 1
ATOM 1731 C C . ILE A 1 237 ? 21.476 -5.906 -46.616 1.00 86.88 237 ILE A C 1
ATOM 1733 O O . ILE A 1 237 ? 22.509 -6.377 -47.085 1.00 86.88 237 ILE A O 1
ATOM 1737 N N . ALA A 1 238 ? 21.011 -4.713 -46.980 1.00 87.06 238 ALA A N 1
ATOM 1738 C CA . ALA A 1 238 ? 21.767 -3.804 -47.834 1.00 87.06 238 ALA A CA 1
ATOM 1739 C C . ALA A 1 238 ? 22.609 -2.854 -46.968 1.00 87.06 238 ALA A C 1
ATOM 1741 O O . ALA A 1 238 ? 22.062 -2.074 -46.187 1.00 87.06 238 ALA A O 1
ATOM 1742 N N . VAL A 1 239 ? 23.937 -2.898 -47.112 1.00 86.25 239 VAL A N 1
ATOM 1743 C CA . VAL A 1 239 ? 24.862 -2.030 -46.365 1.00 86.25 239 VAL A CA 1
ATOM 1744 C C . VAL A 1 239 ? 25.573 -1.068 -47.312 1.00 86.25 239 VAL A C 1
ATOM 1746 O O . VAL A 1 239 ? 26.423 -1.465 -48.103 1.00 86.25 239 VAL A O 1
ATOM 1749 N N . SER A 1 240 ? 25.290 0.226 -47.173 1.00 83.81 240 SER A N 1
ATOM 1750 C CA . SER A 1 240 ? 26.033 1.301 -47.845 1.00 83.81 240 SER A CA 1
ATOM 1751 C C . SER A 1 240 ? 27.220 1.735 -46.978 1.00 83.81 240 SER A C 1
ATOM 1753 O O . SER A 1 240 ? 27.226 2.825 -46.412 1.00 83.81 240 SER A O 1
ATOM 1755 N N . GLY A 1 241 ? 28.202 0.849 -46.789 1.00 85.75 241 GLY A N 1
ATOM 1756 C CA . GLY A 1 241 ? 29.318 1.084 -45.869 1.00 85.75 241 GLY A CA 1
ATOM 1757 C C . GLY A 1 241 ? 30.236 -0.123 -45.682 1.00 85.75 241 GLY A C 1
ATOM 1758 O O . GLY A 1 241 ? 30.196 -1.081 -46.448 1.00 85.75 241 GLY A O 1
ATOM 1759 N N . ARG A 1 242 ? 31.094 -0.068 -44.657 1.00 86.50 242 ARG A N 1
ATOM 1760 C CA . ARG A 1 242 ? 31.959 -1.196 -44.277 1.00 86.50 242 ARG A CA 1
ATOM 1761 C C . ARG A 1 242 ? 31.236 -2.072 -43.262 1.00 86.50 242 ARG A C 1
ATOM 1763 O O . ARG A 1 242 ? 30.610 -1.549 -42.346 1.00 86.50 242 ARG A O 1
ATOM 1770 N N . VAL A 1 243 ? 31.414 -3.384 -43.372 1.00 88.75 243 VAL A N 1
ATOM 1771 C CA . VAL A 1 243 ? 31.022 -4.340 -42.332 1.00 88.75 243 VAL A CA 1
ATOM 1772 C C . VAL A 1 243 ? 32.290 -4.835 -41.652 1.00 88.75 243 VAL A C 1
ATOM 1774 O O . VAL A 1 243 ? 33.225 -5.255 -42.331 1.00 88.75 243 VAL A O 1
ATOM 1777 N N . LEU A 1 244 ? 32.343 -4.745 -40.323 1.00 87.25 244 LEU A N 1
ATOM 1778 C CA . LEU A 1 244 ? 33.470 -5.209 -39.516 1.00 87.25 244 LEU A CA 1
ATOM 1779 C C . LEU A 1 244 ? 33.003 -6.336 -38.583 1.00 87.25 244 LEU A C 1
ATOM 1781 O O . LEU A 1 244 ? 32.027 -6.163 -37.859 1.00 87.25 244 LEU A O 1
ATOM 1785 N N . VAL A 1 245 ? 33.721 -7.459 -38.552 1.00 87.06 245 VAL A N 1
ATOM 1786 C CA . VAL A 1 245 ? 33.487 -8.582 -37.628 1.00 87.06 245 VAL A CA 1
ATOM 1787 C C . VAL A 1 245 ? 34.741 -8.769 -36.781 1.00 87.06 245 VAL A C 1
ATOM 1789 O O . VAL A 1 245 ? 35.821 -9.009 -37.314 1.00 87.06 245 VAL A O 1
ATOM 1792 N N . GLY A 1 246 ? 34.630 -8.582 -35.461 1.00 84.62 246 GLY A N 1
ATOM 1793 C CA . GLY A 1 246 ? 35.795 -8.613 -34.562 1.00 84.62 246 GLY A CA 1
ATOM 1794 C C . GLY A 1 246 ? 36.871 -7.570 -34.910 1.00 84.62 246 GLY A C 1
ATOM 1795 O O . GLY A 1 246 ? 38.048 -7.796 -34.656 1.00 84.62 246 GLY A O 1
ATOM 1796 N N . GLY A 1 247 ? 36.478 -6.459 -35.546 1.00 82.00 247 GLY A N 1
ATOM 1797 C CA . GLY A 1 247 ? 37.386 -5.414 -36.036 1.00 82.00 247 GLY A CA 1
ATOM 1798 C C . GLY A 1 247 ? 37.964 -5.651 -37.439 1.00 82.00 247 GLY A C 1
ATOM 1799 O O . GLY A 1 247 ? 38.640 -4.770 -37.964 1.00 82.00 247 GLY A O 1
ATOM 1800 N N . VAL A 1 248 ? 37.680 -6.791 -38.078 1.00 84.00 248 VAL A N 1
ATOM 1801 C CA . VAL A 1 248 ? 38.162 -7.120 -39.429 1.00 84.00 248 VAL A CA 1
ATOM 1802 C C . VAL A 1 248 ? 37.087 -6.813 -40.463 1.00 84.00 248 VAL A C 1
ATOM 1804 O O . VAL A 1 248 ? 35.938 -7.214 -40.296 1.00 84.00 248 VAL A O 1
ATOM 1807 N N . GLN A 1 249 ? 37.449 -6.119 -41.545 1.00 87.88 249 GLN A N 1
ATOM 1808 C CA . GLN A 1 249 ? 36.511 -5.833 -42.628 1.00 87.88 249 GLN A CA 1
ATOM 1809 C C . GLN A 1 249 ? 36.118 -7.110 -43.374 1.00 87.88 249 GLN A C 1
ATOM 1811 O O . GLN A 1 249 ? 36.981 -7.856 -43.831 1.00 87.88 249 GLN A O 1
ATOM 1816 N N . VAL A 1 250 ? 34.813 -7.328 -43.519 1.00 86.19 250 VAL A N 1
ATOM 1817 C CA . VAL A 1 250 ? 34.232 -8.439 -44.277 1.00 86.19 250 VAL A CA 1
ATOM 1818 C C . VAL A 1 250 ? 33.437 -7.903 -45.465 1.00 86.19 250 VAL A C 1
ATOM 1820 O O . VAL A 1 250 ? 32.824 -6.836 -45.395 1.00 86.19 250 VAL A O 1
ATOM 1823 N N . SER A 1 251 ? 33.456 -8.646 -46.567 1.00 78.38 251 SER A N 1
ATOM 1824 C CA . SER A 1 251 ? 32.596 -8.389 -47.721 1.00 78.38 251 SER A CA 1
ATOM 1825 C C . SER A 1 251 ? 31.290 -9.148 -47.534 1.00 78.38 251 SER A C 1
ATOM 1827 O O . SER A 1 251 ? 31.309 -10.365 -47.361 1.00 78.38 251 SER A O 1
ATOM 1829 N N . VAL A 1 252 ? 30.172 -8.428 -47.561 1.00 67.50 252 VAL A N 1
ATOM 1830 C CA . VAL A 1 252 ? 28.840 -9.034 -47.634 1.00 67.50 252 VAL A CA 1
ATOM 1831 C C . VAL A 1 252 ? 28.452 -9.062 -49.118 1.00 67.50 252 VAL A C 1
A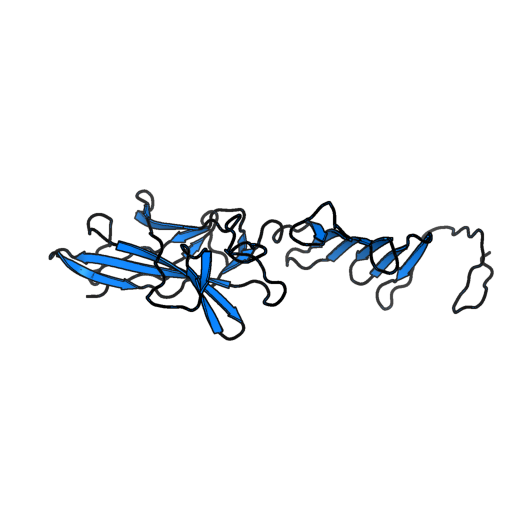TOM 1833 O O . VAL A 1 252 ? 28.573 -8.011 -49.753 1.00 67.50 252 VAL A O 1
ATOM 1836 N N . PRO A 1 253 ? 28.133 -10.236 -49.691 1.00 62.50 253 PRO A N 1
ATOM 1837 C CA . PRO A 1 253 ? 27.742 -10.369 -51.095 1.00 62.50 253 PRO A CA 1
ATOM 1838 C C . PRO A 1 253 ? 26.401 -9.699 -51.408 1.00 62.50 253 PRO A C 1
ATOM 1840 O O . PRO A 1 253 ? 25.569 -9.574 -50.481 1.00 62.50 253 PRO A O 1
#